Protein AF-A0A2W6BS51-F1 (afdb_monomer_lite)

Secondary structure (DSSP, 8-state):
--------------------------------------------------TTSHHHHHHHHHHHHHHHHHHHHHHHHHHHHHHHHHHHH---HHHHHHHHHHHHTTTTSHHHHHH--TT-PBPBTTB-TTT--EEEEEEEEEEETTTEEEEEEEEEEE-SSHHHHHHHHHHHHHH-GGGGGGGGGTT-HHHHHHHHHHTTS---TTHHHHHHHHHHHTTGGGGG---------------

Structure (mmCIF, N/CA/C/O backbone):
data_AF-A0A2W6BS51-F1
#
_entry.id   AF-A0A2W6BS51-F1
#
loop_
_atom_site.group_PDB
_atom_site.id
_atom_site.type_symbol
_atom_site.label_atom_id
_atom_site.label_alt_id
_atom_site.label_comp_id
_atom_site.label_asym_id
_atom_site.label_entity_id
_atom_site.label_seq_id
_atom_site.pdbx_PDB_ins_code
_atom_site.Cartn_x
_atom_site.Cartn_y
_atom_site.Cartn_z
_atom_site.occupancy
_atom_site.B_iso_or_equiv
_atom_site.auth_seq_id
_atom_site.auth_comp_id
_atom_site.auth_asym_id
_atom_site.auth_atom_id
_atom_site.pdbx_PDB_model_num
ATOM 1 N N . MET A 1 1 ? 47.294 6.547 -40.439 1.00 38.56 1 MET A N 1
ATOM 2 C CA . MET A 1 1 ? 46.867 5.943 -39.159 1.00 38.56 1 MET A CA 1
ATOM 3 C C . MET A 1 1 ? 45.643 6.706 -38.673 1.00 38.56 1 MET A C 1
ATOM 5 O O . MET A 1 1 ? 45.810 7.719 -38.017 1.00 38.56 1 MET A O 1
ATOM 9 N N . ASN A 1 2 ? 44.436 6.274 -39.048 1.00 28.62 2 ASN A N 1
ATOM 10 C CA . ASN A 1 2 ? 43.182 6.883 -38.590 1.00 28.62 2 ASN A CA 1
ATOM 11 C C . ASN A 1 2 ? 42.352 5.787 -37.912 1.00 28.62 2 ASN A C 1
ATOM 13 O O . ASN A 1 2 ? 41.890 4.868 -38.583 1.00 28.62 2 ASN A O 1
ATOM 17 N N . HIS A 1 3 ? 42.214 5.858 -36.588 1.00 32.47 3 HIS A N 1
ATOM 18 C CA . HIS A 1 3 ? 41.351 4.967 -35.815 1.00 32.47 3 HIS A CA 1
ATOM 19 C C . HIS A 1 3 ? 39.952 5.578 -35.708 1.00 32.47 3 HIS A C 1
ATOM 21 O O . HIS A 1 3 ? 39.735 6.541 -34.978 1.00 32.47 3 HIS A O 1
ATOM 27 N N . THR A 1 4 ? 39.002 5.000 -36.438 1.00 34.81 4 THR A N 1
ATOM 28 C CA . THR A 1 4 ? 37.570 5.288 -36.318 1.00 34.81 4 THR A CA 1
ATOM 29 C C . THR A 1 4 ? 36.999 4.477 -35.150 1.00 34.81 4 THR A C 1
ATOM 31 O O . THR A 1 4 ? 36.928 3.251 -35.227 1.00 34.81 4 THR A O 1
ATOM 34 N N . LEU A 1 5 ? 36.600 5.139 -34.058 1.00 33.31 5 LEU A N 1
ATOM 35 C CA . LEU A 1 5 ? 35.832 4.513 -32.975 1.00 33.31 5 LEU A CA 1
ATOM 36 C C . LEU A 1 5 ? 34.385 4.291 -33.443 1.00 33.31 5 LEU A C 1
ATOM 38 O O . LEU A 1 5 ? 33.621 5.242 -33.604 1.00 33.31 5 LEU A O 1
ATOM 42 N N . HIS A 1 6 ? 33.989 3.032 -33.621 1.00 32.56 6 HIS A N 1
ATOM 43 C CA . HIS A 1 6 ? 32.582 2.658 -33.742 1.00 32.56 6 HIS A CA 1
ATOM 44 C C . HIS A 1 6 ? 31.923 2.710 -32.356 1.00 32.56 6 HIS A C 1
ATOM 46 O O . HIS A 1 6 ? 32.094 1.813 -31.533 1.00 32.56 6 HIS A O 1
ATOM 52 N N . LEU A 1 7 ? 31.150 3.767 -32.099 1.00 31.17 7 LEU A N 1
ATOM 53 C CA . LEU A 1 7 ? 30.204 3.815 -30.986 1.00 31.17 7 LEU A CA 1
ATOM 54 C C . LEU A 1 7 ? 29.053 2.847 -31.281 1.00 31.17 7 LEU A C 1
ATOM 56 O O . LEU A 1 7 ? 28.190 3.113 -32.117 1.00 31.17 7 LEU A O 1
ATOM 60 N N . ILE A 1 8 ? 29.056 1.711 -30.586 1.00 35.53 8 ILE A N 1
ATOM 61 C CA . ILE A 1 8 ? 27.935 0.772 -30.536 1.00 35.53 8 ILE A CA 1
ATOM 62 C C . ILE A 1 8 ? 26.784 1.482 -29.817 1.00 35.53 8 ILE A C 1
ATOM 64 O O . ILE A 1 8 ? 26.759 1.594 -28.590 1.00 35.53 8 ILE A O 1
ATOM 68 N N . THR A 1 9 ? 25.828 1.994 -30.585 1.00 37.44 9 THR A N 1
ATOM 69 C CA . THR A 1 9 ? 24.569 2.506 -30.050 1.00 37.44 9 THR A CA 1
ATOM 70 C C . THR A 1 9 ? 23.733 1.316 -29.579 1.00 37.44 9 THR A C 1
ATOM 72 O O . THR A 1 9 ? 23.360 0.437 -30.355 1.00 37.44 9 THR A O 1
ATOM 75 N N . ARG A 1 10 ? 23.473 1.236 -28.268 1.00 33.91 10 ARG A N 1
ATOM 76 C CA . ARG A 1 10 ? 22.552 0.234 -27.715 1.00 33.91 10 ARG A CA 1
ATOM 77 C C . ARG A 1 10 ? 21.137 0.514 -28.244 1.00 33.91 10 ARG A C 1
ATOM 79 O O . ARG A 1 10 ? 20.725 1.677 -28.248 1.00 33.91 10 ARG A O 1
ATOM 86 N N . PRO A 1 11 ? 20.370 -0.508 -28.659 1.00 33.44 11 PRO A N 1
ATOM 87 C CA . PRO A 1 11 ? 19.021 -0.297 -29.160 1.00 33.44 11 PRO A CA 1
ATOM 88 C C . PRO A 1 11 ? 18.115 0.220 -28.036 1.00 33.44 11 PRO A C 1
ATOM 90 O O . PRO A 1 11 ? 18.067 -0.347 -26.941 1.00 33.44 11 PRO A O 1
ATOM 93 N N . ARG A 1 12 ? 17.385 1.306 -28.321 1.00 42.69 12 ARG A N 1
ATOM 94 C CA . ARG A 1 12 ? 16.282 1.800 -27.488 1.00 42.69 12 ARG A CA 1
ATOM 95 C C . ARG A 1 12 ? 15.242 0.686 -27.368 1.00 42.69 12 ARG A C 1
ATOM 97 O O . ARG A 1 12 ? 14.582 0.357 -28.349 1.00 42.69 12 ARG A O 1
ATOM 104 N N . ARG A 1 13 ? 15.098 0.108 -26.173 1.00 45.22 13 ARG A N 1
ATOM 105 C CA . ARG A 1 13 ? 13.982 -0.789 -25.858 1.00 45.22 13 ARG A CA 1
ATOM 106 C C . ARG A 1 13 ? 12.690 0.020 -25.963 1.00 45.22 13 ARG A C 1
ATOM 108 O O . ARG A 1 13 ? 12.481 0.968 -25.212 1.00 45.22 13 ARG A O 1
ATOM 115 N N . THR A 1 14 ? 11.860 -0.327 -26.936 1.00 34.84 14 THR A N 1
ATOM 116 C CA . THR A 1 14 ? 10.504 0.194 -27.095 1.00 34.84 14 THR A CA 1
ATOM 117 C C . THR A 1 14 ? 9.678 -0.151 -25.861 1.00 34.84 14 THR A C 1
ATOM 119 O O . THR A 1 14 ? 9.665 -1.299 -25.418 1.00 34.84 14 THR A O 1
ATOM 122 N N . ALA A 1 15 ? 9.004 0.857 -25.312 1.00 38.53 15 ALA A N 1
ATOM 123 C CA . ALA A 1 15 ? 8.110 0.754 -24.172 1.00 38.53 15 ALA A CA 1
ATOM 124 C C . ALA A 1 15 ? 6.951 -0.215 -24.464 1.00 38.53 15 ALA A C 1
ATOM 126 O O . ALA A 1 15 ? 5.968 0.144 -25.105 1.00 38.53 15 ALA A O 1
ATOM 127 N N . VAL A 1 16 ? 7.061 -1.445 -23.967 1.00 34.53 16 VAL A N 1
ATOM 128 C CA . VAL A 1 16 ? 5.917 -2.323 -23.717 1.00 34.53 16 VAL A CA 1
ATOM 129 C C . VAL A 1 16 ? 5.902 -2.543 -22.213 1.00 34.53 16 VAL A C 1
ATOM 131 O O . VAL A 1 16 ? 6.875 -3.020 -21.632 1.00 34.53 16 VAL A O 1
ATOM 134 N N . GLY A 1 17 ? 4.838 -2.057 -21.578 1.00 37.25 17 GLY A N 1
ATOM 135 C CA . GLY A 1 17 ? 4.729 -1.929 -20.135 1.00 37.25 17 GLY A CA 1
ATOM 136 C C . GLY A 1 17 ? 4.925 -3.251 -19.402 1.00 37.25 17 GLY A C 1
ATOM 137 O O . GLY A 1 17 ? 4.108 -4.159 -19.508 1.00 37.25 17 GLY A O 1
ATOM 138 N N . LEU A 1 18 ? 5.963 -3.299 -18.575 1.00 35.16 18 LEU A N 1
ATOM 139 C CA . LEU A 1 18 ? 6.058 -4.239 -17.471 1.00 35.16 18 LEU A CA 1
ATOM 140 C C . LEU A 1 18 ? 6.478 -3.448 -16.233 1.00 35.16 18 LEU A C 1
ATOM 142 O O . LEU A 1 18 ? 7.630 -3.449 -15.814 1.00 35.16 18 LEU A O 1
ATOM 146 N N . LEU A 1 19 ? 5.520 -2.714 -15.663 1.00 38.81 19 LEU A N 1
ATOM 147 C CA . LEU A 1 19 ? 5.664 -2.175 -14.315 1.00 38.81 19 LEU A CA 1
ATOM 148 C C . LEU A 1 19 ? 5.454 -3.336 -13.338 1.00 38.81 19 LEU A C 1
ATOM 150 O O . LEU A 1 19 ? 4.374 -3.520 -12.769 1.00 38.81 19 LEU A O 1
ATOM 154 N N . LEU A 1 20 ? 6.466 -4.192 -13.239 1.00 37.62 20 LEU A N 1
ATOM 155 C CA . LEU A 1 20 ? 6.542 -5.233 -12.234 1.00 37.62 20 LEU A CA 1
ATOM 156 C C . LEU A 1 20 ? 6.750 -4.498 -10.900 1.00 37.62 20 LEU A C 1
ATOM 158 O O . LEU A 1 20 ? 7.852 -4.043 -10.593 1.00 37.62 20 LEU A O 1
ATOM 162 N N . MET A 1 21 ? 5.669 -4.293 -10.141 1.00 43.28 21 MET A N 1
ATOM 163 C CA . MET A 1 21 ? 5.779 -4.010 -8.710 1.00 43.28 21 MET A CA 1
ATOM 164 C C . MET A 1 21 ? 6.342 -5.287 -8.089 1.00 43.28 21 MET A C 1
ATOM 166 O O . MET A 1 21 ? 5.616 -6.200 -7.715 1.00 43.28 21 MET A O 1
ATOM 170 N N . LEU A 1 22 ? 7.667 -5.414 -8.135 1.00 44.19 22 LEU A N 1
ATOM 171 C CA . LEU A 1 22 ? 8.397 -6.490 -7.490 1.00 44.19 22 LEU A CA 1
ATOM 172 C C . LEU A 1 22 ? 8.286 -6.255 -5.999 1.00 44.19 22 LEU A C 1
ATOM 174 O O . LEU A 1 22 ? 8.984 -5.426 -5.417 1.00 44.19 22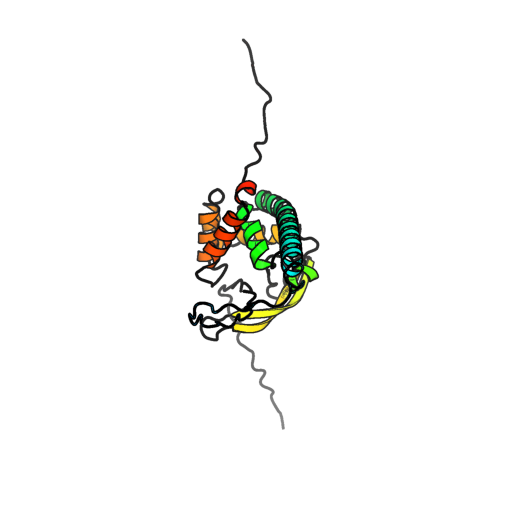 LEU A O 1
ATOM 178 N N . LEU A 1 23 ? 7.308 -6.941 -5.439 1.00 41.72 23 LEU A N 1
ATOM 179 C CA . LEU A 1 23 ? 6.993 -6.892 -4.044 1.00 41.72 23 LEU A CA 1
ATOM 180 C C . LEU A 1 23 ? 8.020 -7.711 -3.271 1.00 41.72 23 LEU A C 1
ATOM 182 O O . LEU A 1 23 ? 8.180 -8.912 -3.493 1.00 41.72 23 LEU A O 1
ATOM 186 N N . ILE A 1 24 ? 8.730 -7.019 -2.395 1.00 45.03 24 ILE A N 1
ATOM 187 C CA . ILE A 1 24 ? 9.785 -7.535 -1.535 1.00 45.03 24 ILE A CA 1
ATOM 188 C C . ILE A 1 24 ? 9.143 -8.524 -0.555 1.00 45.03 24 ILE A C 1
ATOM 190 O O . ILE A 1 24 ? 8.496 -8.125 0.408 1.00 45.03 24 ILE A O 1
ATOM 194 N N . ILE A 1 25 ? 9.325 -9.826 -0.777 1.00 39.94 25 ILE A N 1
ATOM 195 C CA . ILE A 1 25 ? 9.104 -10.816 0.280 1.00 39.94 25 ILE A CA 1
ATOM 196 C C . ILE A 1 25 ? 10.349 -10.765 1.166 1.00 39.94 25 ILE A C 1
ATOM 198 O O . ILE A 1 25 ? 11.403 -11.275 0.792 1.00 39.94 25 ILE A O 1
ATOM 202 N N . THR A 1 26 ? 10.248 -10.140 2.339 1.00 39.94 26 THR A N 1
ATOM 203 C CA . THR A 1 26 ? 11.256 -10.298 3.389 1.00 39.94 26 THR A CA 1
ATOM 204 C C . THR A 1 26 ? 11.228 -11.749 3.870 1.00 39.94 26 THR A C 1
ATOM 206 O O . THR A 1 26 ? 10.348 -12.185 4.610 1.00 39.94 26 THR A O 1
ATOM 209 N N . LEU A 1 27 ? 12.198 -12.533 3.402 1.00 35.38 27 LEU A N 1
ATOM 210 C CA . LEU A 1 27 ? 12.470 -13.873 3.898 1.00 35.38 27 LEU A CA 1
ATOM 211 C C . LEU A 1 27 ? 13.251 -13.746 5.214 1.00 35.38 27 LEU A C 1
ATOM 213 O O . LEU A 1 27 ? 14.464 -13.568 5.209 1.00 35.38 27 LEU A O 1
ATOM 217 N N . ALA A 1 28 ? 12.562 -13.846 6.347 1.00 35.66 28 ALA A N 1
ATOM 218 C CA . ALA A 1 28 ? 13.190 -14.155 7.629 1.00 35.66 28 ALA A CA 1
ATOM 219 C C . ALA A 1 28 ? 12.733 -15.555 8.060 1.00 35.66 28 ALA A C 1
ATOM 221 O O . ALA A 1 28 ? 11.829 -15.710 8.877 1.00 35.66 28 ALA A O 1
ATOM 222 N N . ILE A 1 29 ? 13.328 -16.592 7.462 1.00 37.38 29 ILE A N 1
ATOM 223 C CA . ILE A 1 29 ? 13.207 -17.967 7.959 1.00 37.38 29 ILE A CA 1
ATOM 224 C C . ILE A 1 29 ? 14.299 -18.150 9.011 1.00 37.38 29 ILE A C 1
ATOM 226 O O . ILE A 1 29 ? 15.466 -18.341 8.676 1.00 37.38 29 ILE A O 1
ATOM 230 N N . LEU A 1 30 ? 13.924 -18.114 10.290 1.00 36.09 30 LEU A N 1
ATOM 231 C CA . LEU A 1 30 ? 14.719 -18.779 11.316 1.00 36.09 30 LEU A CA 1
ATOM 232 C C . LEU A 1 30 ? 14.386 -20.269 11.248 1.00 36.09 30 LEU A C 1
ATOM 234 O O . LEU A 1 30 ? 13.270 -20.691 11.546 1.00 36.09 30 LEU A O 1
ATOM 238 N N . ALA A 1 31 ? 15.365 -21.053 10.806 1.00 35.06 31 ALA A N 1
ATOM 239 C CA . ALA A 1 31 ? 15.333 -22.499 10.889 1.00 35.06 31 ALA A CA 1
ATOM 240 C C . ALA A 1 31 ? 15.217 -22.913 12.364 1.00 35.06 31 ALA A C 1
ATOM 242 O O . ALA A 1 31 ? 16.135 -22.692 13.153 1.00 35.06 31 ALA A O 1
ATOM 243 N N . VAL A 1 32 ? 14.095 -23.527 12.734 1.00 43.38 32 VAL A N 1
ATOM 244 C CA . VAL A 1 32 ? 14.013 -24.318 13.964 1.00 43.38 32 VAL A CA 1
ATOM 245 C C . VAL A 1 32 ? 14.373 -25.755 13.584 1.00 43.38 32 VAL A C 1
ATOM 247 O O . VAL A 1 32 ? 13.717 -26.324 12.705 1.00 43.38 32 VAL A O 1
ATOM 250 N N . PRO A 1 33 ? 15.408 -26.364 14.186 1.00 42.59 33 PRO A N 1
ATOM 251 C CA . PRO A 1 33 ? 15.710 -27.761 13.928 1.00 42.59 33 PRO A CA 1
ATOM 252 C C . PRO A 1 33 ? 14.570 -28.640 14.459 1.00 42.59 33 PRO A C 1
ATOM 254 O O . PRO A 1 33 ? 14.147 -28.515 15.609 1.00 42.59 33 PRO A O 1
ATOM 257 N N . HIS A 1 34 ? 14.081 -29.537 13.602 1.00 37.00 34 HIS A N 1
ATOM 258 C CA . HIS A 1 34 ? 13.191 -30.630 13.980 1.00 37.00 34 HIS A CA 1
ATOM 259 C C . HIS A 1 34 ? 13.951 -31.588 14.904 1.00 37.00 34 HIS A C 1
ATOM 261 O O . HIS A 1 34 ? 14.733 -32.419 14.443 1.00 37.00 34 HIS A O 1
ATOM 267 N N . ALA A 1 35 ? 13.721 -31.479 16.210 1.00 38.03 35 ALA A N 1
ATOM 268 C CA . ALA A 1 35 ? 14.089 -32.529 17.146 1.00 38.03 35 ALA A CA 1
ATOM 269 C C . ALA A 1 35 ? 13.026 -33.635 17.079 1.00 38.03 35 ALA A C 1
ATOM 271 O O . ALA A 1 35 ? 11.845 -33.407 17.341 1.00 38.03 35 ALA A O 1
ATOM 272 N N . ALA A 1 36 ? 13.461 -34.831 16.689 1.00 35.81 36 ALA A N 1
ATOM 273 C CA . ALA A 1 36 ? 12.665 -36.046 16.716 1.00 35.81 36 ALA A CA 1
ATOM 274 C C . ALA A 1 36 ? 12.204 -36.350 18.153 1.00 35.81 36 ALA A C 1
ATOM 276 O O . ALA A 1 36 ? 13.023 -36.459 19.065 1.00 35.81 36 ALA A O 1
ATOM 277 N N . TYR A 1 37 ? 10.896 -36.516 18.352 1.00 29.44 37 TYR A N 1
ATOM 278 C CA . TYR A 1 37 ? 10.350 -37.047 19.599 1.00 29.44 37 TYR A CA 1
ATOM 279 C C . TYR A 1 37 ? 10.521 -38.569 19.608 1.00 29.44 37 TYR A C 1
ATOM 281 O O . TYR A 1 37 ? 9.733 -39.301 19.012 1.00 29.44 37 TYR A O 1
ATOM 289 N N . ALA A 1 38 ? 11.567 -39.045 20.284 1.00 34.38 38 ALA A N 1
ATOM 290 C CA . ALA A 1 38 ? 11.659 -40.430 20.722 1.00 34.38 38 ALA A CA 1
ATOM 291 C C . ALA A 1 38 ? 10.904 -40.584 22.051 1.00 34.38 38 ALA A C 1
ATOM 293 O O . ALA A 1 38 ? 11.133 -39.853 23.014 1.00 34.38 38 ALA A O 1
ATOM 294 N N . THR A 1 39 ? 9.977 -41.534 22.087 1.00 33.28 39 THR A N 1
ATOM 295 C CA . THR A 1 39 ? 9.193 -41.920 23.260 1.00 33.28 39 THR A CA 1
ATOM 296 C C . THR A 1 39 ? 10.009 -42.795 24.209 1.00 33.28 39 THR A C 1
ATOM 298 O O . THR A 1 39 ? 10.323 -43.931 23.860 1.00 33.28 39 THR A O 1
ATOM 301 N N . THR A 1 40 ? 10.239 -42.336 25.440 1.00 30.55 40 THR A N 1
ATOM 302 C CA . THR A 1 40 ? 10.466 -43.217 26.600 1.00 30.55 40 THR A CA 1
ATOM 303 C C . THR A 1 40 ? 9.791 -42.635 27.842 1.00 30.55 40 THR A C 1
ATOM 305 O O . THR A 1 40 ? 10.016 -41.479 28.194 1.00 30.55 40 THR A O 1
ATOM 308 N N . SER A 1 41 ? 8.944 -43.447 28.480 1.00 31.62 41 SER A N 1
ATOM 309 C CA . SER A 1 41 ? 8.263 -43.161 29.751 1.00 31.62 41 SER A CA 1
ATOM 310 C C . SER A 1 41 ? 9.228 -43.134 30.956 1.00 31.62 41 SER A C 1
ATOM 312 O O . SER A 1 41 ? 10.341 -43.652 30.852 1.00 31.62 41 SER A O 1
ATOM 314 N N . PRO A 1 42 ? 8.817 -42.537 32.094 1.00 36.56 42 PRO A N 1
ATOM 315 C CA . PRO A 1 42 ? 9.720 -42.016 33.118 1.00 36.56 42 PRO A CA 1
ATOM 316 C C . PRO A 1 42 ? 10.096 -43.043 34.193 1.00 36.56 42 PRO A C 1
ATOM 318 O O . PRO A 1 42 ? 9.271 -43.847 34.630 1.00 36.56 42 PRO A O 1
ATOM 321 N N . LYS A 1 43 ? 11.332 -42.939 34.692 1.00 32.72 43 LYS A N 1
ATOM 322 C CA . LYS A 1 43 ? 11.761 -43.528 35.965 1.00 32.72 43 LYS A CA 1
ATOM 323 C C . LYS A 1 43 ? 12.157 -42.394 36.908 1.00 32.72 43 LYS A C 1
ATOM 325 O O . LYS A 1 43 ? 12.896 -41.493 36.526 1.00 32.72 43 LYS A O 1
ATOM 330 N N . SER A 1 44 ? 11.579 -42.436 38.099 1.00 34.50 44 SER A N 1
ATOM 331 C CA . SER A 1 44 ? 11.709 -41.472 39.186 1.00 34.50 44 SER A CA 1
ATOM 332 C C . SER A 1 44 ? 13.131 -41.393 39.734 1.00 34.50 44 SER A C 1
ATOM 334 O O . SER A 1 44 ? 13.672 -42.429 40.117 1.00 34.50 44 SER A O 1
ATOM 336 N N . ASP A 1 45 ? 13.654 -40.181 39.904 1.00 33.62 45 ASP A N 1
ATOM 337 C CA . ASP A 1 45 ? 14.454 -39.857 41.085 1.00 33.62 45 ASP A CA 1
ATOM 338 C C . ASP A 1 45 ? 14.357 -38.359 41.412 1.00 33.62 45 ASP A C 1
ATOM 340 O O . ASP A 1 45 ? 14.288 -37.512 40.520 1.00 33.62 45 ASP A O 1
ATOM 344 N N . GLN A 1 46 ? 14.257 -38.049 42.701 1.00 40.38 46 GLN A N 1
ATOM 345 C CA . GLN A 1 46 ? 14.056 -36.704 43.229 1.00 40.38 46 GLN A CA 1
ATOM 346 C C . GLN A 1 46 ? 15.408 -36.035 43.467 1.00 40.38 46 GLN A C 1
ATOM 348 O O . GLN A 1 46 ? 16.221 -36.531 44.244 1.00 40.38 46 GLN A O 1
ATOM 353 N N . THR A 1 47 ? 15.635 -34.848 42.898 1.00 32.97 47 THR A N 1
ATOM 354 C CA . THR A 1 47 ? 16.618 -33.908 43.459 1.00 32.97 47 THR A CA 1
ATOM 355 C C . THR A 1 47 ? 16.299 -32.456 43.083 1.00 32.97 47 THR A C 1
ATOM 357 O O . THR A 1 47 ? 16.303 -32.106 41.913 1.00 32.97 47 THR A O 1
ATOM 360 N N . ALA A 1 48 ? 16.053 -31.648 44.125 1.00 40.62 48 ALA A N 1
ATOM 361 C CA . ALA A 1 48 ? 16.106 -30.180 44.246 1.00 40.62 48 ALA A CA 1
ATOM 362 C C . ALA A 1 48 ? 15.273 -29.277 43.287 1.00 40.62 48 ALA A C 1
ATOM 364 O O . ALA A 1 48 ? 15.256 -29.473 42.076 1.00 40.62 48 ALA A O 1
ATOM 365 N N . PRO A 1 49 ? 14.617 -28.208 43.797 1.00 39.41 49 PRO A N 1
ATOM 366 C CA . PRO A 1 49 ? 13.867 -27.276 42.960 1.00 39.41 49 PRO A CA 1
ATOM 367 C C . PRO A 1 49 ? 14.815 -26.330 42.207 1.00 39.41 49 PRO A C 1
ATOM 369 O O . PRO A 1 49 ? 15.390 -25.407 42.789 1.00 39.41 49 PRO A O 1
ATOM 372 N N . ASP A 1 50 ? 14.937 -26.536 40.896 1.00 43.28 50 ASP A N 1
ATOM 373 C CA . ASP A 1 50 ? 15.535 -25.583 39.963 1.00 43.28 50 ASP A CA 1
ATOM 374 C C . ASP A 1 50 ? 14.624 -24.344 39.818 1.00 43.28 50 ASP A C 1
ATOM 376 O O . ASP A 1 50 ? 13.506 -24.410 39.302 1.00 43.28 50 ASP A O 1
ATOM 380 N N . LYS A 1 51 ? 15.100 -23.187 40.294 1.00 45.16 51 LYS A N 1
ATOM 381 C CA . LYS A 1 51 ? 14.393 -21.893 40.246 1.00 45.16 51 LYS A CA 1
ATOM 382 C C . LYS A 1 51 ? 14.431 -21.218 38.863 1.00 45.16 51 LYS A C 1
ATOM 384 O O . LYS A 1 51 ? 14.065 -20.049 38.751 1.00 45.16 51 LYS A O 1
ATOM 389 N N . THR A 1 52 ? 14.829 -21.918 37.802 1.00 45.31 52 THR A N 1
ATOM 390 C CA . THR A 1 52 ? 15.080 -21.294 36.490 1.00 45.31 52 THR A CA 1
ATOM 391 C C . THR A 1 52 ? 13.867 -21.316 35.536 1.00 45.31 52 THR A C 1
ATOM 393 O O . THR A 1 52 ? 13.844 -20.585 34.547 1.00 45.31 52 THR A O 1
ATOM 396 N N . ALA A 1 53 ? 12.788 -22.046 35.849 1.00 47.94 53 ALA A N 1
ATOM 397 C CA . ALA A 1 53 ? 11.605 -22.146 34.975 1.00 47.94 53 ALA A CA 1
ATOM 398 C C . ALA A 1 53 ? 10.607 -20.965 35.068 1.00 47.94 53 ALA A C 1
ATOM 400 O O . ALA A 1 53 ? 9.827 -20.747 34.143 1.00 47.94 53 ALA A O 1
ATOM 401 N N . ALA A 1 54 ? 10.628 -20.166 36.143 1.00 45.69 54 ALA A N 1
ATOM 402 C CA . ALA A 1 54 ? 9.650 -19.087 36.354 1.00 45.69 54 ALA A CA 1
ATOM 403 C C . ALA A 1 54 ? 9.971 -17.780 35.595 1.00 45.69 54 ALA A C 1
ATOM 405 O O . ALA A 1 54 ? 9.096 -16.933 35.423 1.00 45.69 54 ALA A O 1
ATOM 406 N N . ASN A 1 55 ? 11.213 -17.606 35.126 1.00 45.41 55 ASN A N 1
ATOM 407 C CA . ASN A 1 55 ? 11.669 -16.338 34.540 1.00 45.41 55 ASN A CA 1
ATOM 408 C C . ASN A 1 55 ? 11.481 -16.259 33.010 1.00 45.41 55 ASN A C 1
ATOM 410 O O . ASN A 1 55 ? 11.474 -15.170 32.441 1.00 45.41 55 ASN A O 1
ATOM 414 N N . LYS A 1 56 ? 11.275 -17.400 32.335 1.00 53.47 56 LYS A N 1
ATOM 415 C CA . LYS A 1 56 ? 11.074 -17.463 30.875 1.00 53.47 56 LYS A CA 1
ATOM 416 C C . LYS A 1 56 ? 9.659 -17.018 30.469 1.00 53.47 56 LYS A C 1
ATOM 418 O O . LYS A 1 56 ? 9.498 -16.177 29.593 1.00 53.47 56 LYS A O 1
ATOM 423 N N . THR A 1 57 ? 8.642 -17.458 31.212 1.00 54.81 57 THR A N 1
ATOM 424 C CA . THR A 1 57 ? 7.219 -17.176 30.933 1.00 54.81 57 THR A CA 1
ATOM 425 C C . THR A 1 57 ? 6.840 -15.693 31.079 1.00 54.81 57 THR A C 1
ATOM 427 O O . THR A 1 57 ? 5.976 -15.198 30.360 1.00 54.81 57 THR A O 1
ATOM 430 N N . SER A 1 58 ? 7.498 -14.954 31.981 1.00 62.16 58 SER A N 1
ATOM 431 C CA . SER A 1 58 ? 7.262 -13.512 32.184 1.00 62.16 58 SER A CA 1
ATOM 432 C C . SER A 1 58 ? 7.843 -12.657 31.046 1.00 62.16 58 SER A C 1
ATOM 434 O O . SER A 1 58 ? 7.212 -11.703 30.588 1.00 62.16 58 SER A O 1
ATOM 436 N N . SER A 1 59 ? 9.020 -13.040 30.536 1.00 67.56 59 SER A N 1
ATOM 437 C CA . SER A 1 59 ? 9.677 -12.381 29.400 1.00 67.56 59 SER A CA 1
ATOM 438 C C . SER A 1 59 ? 8.896 -12.570 28.096 1.00 67.56 59 SER A C 1
ATOM 440 O O . SER A 1 59 ? 8.704 -11.609 27.347 1.00 67.56 59 SER A O 1
ATOM 442 N N . ASP A 1 60 ? 8.395 -13.782 27.850 1.00 77.06 60 ASP A N 1
ATOM 443 C CA . ASP A 1 60 ? 7.632 -14.105 26.640 1.00 77.06 60 ASP A CA 1
ATOM 444 C C . ASP A 1 60 ? 6.277 -13.384 26.626 1.00 77.06 60 ASP A C 1
ATOM 446 O O . ASP A 1 60 ? 5.909 -12.769 25.624 1.00 77.06 60 ASP A O 1
ATOM 450 N N . LYS A 1 61 ? 5.580 -13.343 27.771 1.00 76.50 61 LYS A N 1
ATOM 451 C CA . LYS A 1 61 ? 4.319 -12.601 27.916 1.00 76.50 61 LYS A CA 1
ATOM 452 C C . LYS A 1 61 ? 4.509 -11.095 27.707 1.00 76.50 61 LYS A C 1
ATOM 454 O O . LYS A 1 61 ? 3.768 -10.482 26.945 1.00 76.50 61 LYS A O 1
ATOM 459 N N . LYS A 1 62 ? 5.539 -10.502 28.319 1.00 78.00 62 LYS A N 1
ATOM 460 C CA . LYS A 1 62 ? 5.851 -9.071 28.165 1.00 78.00 62 LYS A CA 1
ATOM 461 C C . LYS A 1 62 ? 6.224 -8.709 26.722 1.00 78.00 62 LYS A C 1
ATOM 463 O O . LYS A 1 62 ? 5.910 -7.618 26.251 1.00 78.00 62 LYS A O 1
ATOM 468 N N . THR A 1 63 ? 6.898 -9.615 26.017 1.00 80.50 63 THR A N 1
ATOM 469 C CA . THR A 1 63 ? 7.276 -9.422 24.609 1.00 80.50 63 THR A CA 1
ATOM 470 C C . THR A 1 63 ? 6.061 -9.519 23.685 1.00 80.50 63 THR A C 1
ATOM 472 O O . THR A 1 63 ? 5.940 -8.711 22.760 1.00 80.50 63 THR A O 1
ATOM 475 N N . LEU A 1 64 ? 5.135 -10.442 23.964 1.00 80.94 64 LEU A N 1
ATOM 476 C CA . LEU A 1 64 ? 3.864 -10.567 23.248 1.00 80.94 64 LEU A CA 1
ATOM 477 C C . LEU A 1 64 ? 3.011 -9.300 23.412 1.00 80.94 64 LEU A C 1
ATOM 479 O O . LEU A 1 64 ? 2.651 -8.682 22.415 1.00 80.94 64 LEU A O 1
ATOM 483 N N . GLU A 1 65 ? 2.793 -8.853 24.652 1.00 83.00 65 GLU A N 1
ATOM 484 C CA . GLU A 1 65 ? 2.019 -7.639 24.964 1.00 83.00 65 GLU A CA 1
ATOM 485 C C . GLU A 1 65 ? 2.617 -6.391 24.294 1.00 83.00 65 GLU A C 1
ATOM 487 O O . GLU A 1 65 ? 1.899 -5.556 23.738 1.00 83.00 65 GLU A O 1
ATOM 492 N N . LYS A 1 66 ? 3.952 -6.268 24.286 1.00 84.38 66 LYS A N 1
ATOM 493 C CA . LYS A 1 66 ? 4.636 -5.171 23.591 1.00 84.38 66 LYS A CA 1
ATOM 494 C C . LYS A 1 66 ? 4.417 -5.234 22.077 1.00 84.38 66 LYS A C 1
ATOM 496 O O . LYS A 1 66 ? 4.147 -4.208 21.459 1.00 84.38 66 LYS A O 1
ATOM 501 N N . THR A 1 67 ? 4.527 -6.418 21.482 1.00 79.44 67 THR A N 1
ATOM 502 C CA . THR A 1 67 ? 4.355 -6.608 20.034 1.00 79.44 67 THR A CA 1
ATOM 503 C C . THR A 1 67 ? 2.919 -6.311 19.605 1.00 79.44 67 THR A C 1
ATOM 505 O O . THR A 1 67 ? 2.705 -5.605 18.621 1.00 79.44 67 THR A O 1
ATOM 508 N N . GLU A 1 68 ? 1.929 -6.775 20.369 1.00 81.88 68 GLU A N 1
ATOM 509 C CA . GLU A 1 68 ? 0.514 -6.466 20.133 1.00 81.88 68 GLU A CA 1
ATOM 510 C C . GLU A 1 68 ? 0.235 -4.960 20.229 1.00 81.88 68 GLU A C 1
ATOM 512 O O . GLU A 1 68 ? -0.463 -4.403 19.380 1.00 81.88 68 GLU A O 1
ATOM 517 N N . SER A 1 69 ? 0.849 -4.276 21.198 1.00 89.06 69 SER A N 1
ATOM 518 C CA . SER A 1 69 ? 0.767 -2.818 21.341 1.00 89.06 69 SER A CA 1
ATOM 519 C C . SER A 1 69 ? 1.395 -2.063 20.155 1.00 89.06 69 SER A C 1
ATOM 521 O O . SER A 1 69 ? 0.810 -1.108 19.630 1.00 89.06 69 SER A O 1
ATOM 523 N N . GLU A 1 70 ? 2.552 -2.516 19.661 1.00 93.12 70 GLU A N 1
ATOM 524 C CA . GLU A 1 70 ? 3.198 -1.953 18.466 1.00 93.12 70 GLU A CA 1
ATOM 525 C C . GLU A 1 70 ? 2.335 -2.153 17.206 1.00 93.12 70 GLU A C 1
ATOM 527 O O . GLU A 1 70 ? 2.164 -1.221 16.417 1.00 93.12 70 GLU A O 1
ATOM 532 N N . HIS A 1 71 ? 1.738 -3.336 17.035 1.00 96.62 71 HIS A N 1
ATOM 533 C CA . HIS A 1 71 ? 0.830 -3.628 15.923 1.00 96.62 71 HIS A CA 1
ATOM 534 C C . HIS A 1 71 ? -0.434 -2.767 15.970 1.00 96.62 71 HIS A C 1
ATOM 536 O O . HIS A 1 71 ? -0.815 -2.183 14.954 1.00 96.62 71 HIS A O 1
ATOM 542 N N . ALA A 1 72 ? -1.059 -2.632 17.143 1.00 95.94 72 ALA A N 1
ATOM 543 C CA . ALA A 1 72 ? -2.225 -1.773 17.324 1.00 95.94 72 ALA A CA 1
ATOM 544 C C . ALA A 1 72 ? -1.907 -0.310 16.974 1.00 95.94 72 ALA A C 1
ATOM 546 O O . ALA A 1 72 ? -2.675 0.341 16.264 1.00 95.94 72 ALA A O 1
ATOM 547 N N . THR A 1 73 ? -0.739 0.182 17.399 1.00 97.00 73 THR A N 1
ATOM 548 C CA . THR A 1 73 ? -0.268 1.538 17.080 1.00 97.00 73 THR A CA 1
ATOM 549 C C . THR A 1 73 ? -0.104 1.737 15.573 1.00 97.00 73 THR A C 1
ATOM 551 O O . THR A 1 73 ? -0.589 2.729 15.022 1.00 97.00 73 THR A O 1
ATOM 554 N N . PHE A 1 74 ? 0.530 0.782 14.883 1.00 98.12 74 PHE A N 1
ATOM 555 C CA . PHE A 1 74 ? 0.683 0.846 13.431 1.00 98.12 74 PHE A CA 1
ATOM 556 C C . PHE A 1 74 ? -0.671 0.821 12.712 1.00 98.12 74 PHE A C 1
ATOM 558 O O . PHE A 1 74 ? -0.895 1.633 11.818 1.00 98.12 74 PHE A O 1
ATOM 565 N N . ILE A 1 75 ? -1.592 -0.058 13.123 1.00 98.56 75 ILE A N 1
ATOM 566 C CA . ILE A 1 75 ? -2.929 -0.181 12.521 1.00 98.56 75 ILE A CA 1
ATOM 567 C C . ILE A 1 75 ? -3.724 1.119 12.650 1.00 98.56 75 ILE A C 1
ATOM 569 O O . ILE A 1 75 ? -4.374 1.520 11.688 1.00 98.56 75 ILE A O 1
ATOM 573 N N . LEU A 1 76 ? -3.671 1.799 13.799 1.00 97.44 76 LEU A N 1
ATOM 574 C CA . LEU A 1 76 ? -4.368 3.077 13.985 1.00 97.44 76 LEU A CA 1
ATOM 575 C C . LEU A 1 76 ? -3.804 4.169 13.069 1.00 97.44 76 LEU A C 1
ATOM 577 O O . LEU A 1 76 ? -4.561 4.853 12.382 1.00 97.44 76 LEU A O 1
ATOM 581 N N . MET A 1 77 ? -2.476 4.290 13.000 1.00 97.75 77 MET A N 1
ATOM 582 C CA . MET A 1 77 ? -1.806 5.245 12.113 1.00 97.75 77 MET A CA 1
ATOM 583 C C . MET A 1 77 ? -2.112 4.957 10.634 1.00 97.75 77 MET A C 1
ATOM 585 O O . MET A 1 77 ? -2.519 5.855 9.891 1.00 97.75 77 MET A O 1
ATOM 589 N N . ALA A 1 78 ? -1.971 3.696 10.216 1.00 98.50 78 ALA A N 1
ATOM 590 C CA . ALA A 1 78 ? -2.277 3.250 8.862 1.00 98.50 78 ALA A CA 1
ATOM 591 C C . ALA A 1 78 ? -3.763 3.438 8.533 1.00 98.50 78 ALA A C 1
ATOM 593 O O . ALA A 1 78 ? -4.098 3.771 7.399 1.00 98.50 78 ALA A O 1
ATOM 594 N N . GLY A 1 79 ? -4.648 3.271 9.519 1.00 98.06 79 GLY A N 1
ATOM 595 C CA . GLY A 1 79 ? -6.079 3.517 9.402 1.00 98.06 79 GLY A CA 1
ATOM 596 C C . GLY A 1 79 ? -6.386 4.947 8.977 1.00 98.06 79 GLY A C 1
ATOM 597 O O . GLY A 1 79 ? -7.063 5.139 7.969 1.00 98.06 79 GLY A O 1
ATOM 598 N N . GLU A 1 80 ? -5.840 5.945 9.670 1.00 97.44 80 GLU A N 1
ATOM 599 C CA . GLU A 1 80 ? -6.048 7.357 9.316 1.00 97.44 80 GLU A CA 1
ATOM 600 C C . GLU A 1 80 ? -5.479 7.700 7.930 1.00 97.44 80 GLU A C 1
ATOM 602 O O . GLU A 1 80 ? -6.148 8.334 7.110 1.00 97.44 80 GLU A O 1
ATOM 607 N N . ALA A 1 81 ? -4.277 7.213 7.611 1.00 98.12 81 ALA A N 1
ATOM 608 C CA . ALA A 1 81 ? -3.671 7.418 6.296 1.00 98.12 81 ALA A CA 1
ATOM 609 C C . ALA A 1 81 ? -4.485 6.754 5.164 1.00 98.12 81 ALA A C 1
ATOM 611 O O . ALA A 1 81 ? -4.736 7.359 4.116 1.00 98.12 81 ALA A O 1
ATOM 612 N N . ALA A 1 82 ? -4.949 5.522 5.380 1.00 98.31 82 ALA A N 1
ATOM 613 C CA . ALA A 1 82 ? -5.764 4.776 4.428 1.00 98.31 82 ALA A CA 1
ATOM 614 C C . ALA A 1 82 ? -7.161 5.387 4.252 1.00 98.31 82 ALA A C 1
ATOM 616 O O . ALA A 1 82 ? -7.695 5.356 3.144 1.00 98.31 82 ALA A O 1
ATOM 617 N N . LYS A 1 83 ? -7.736 5.995 5.296 1.00 97.31 83 LYS A N 1
ATOM 618 C CA . LYS A 1 83 ? -9.007 6.731 5.219 1.00 97.31 83 LYS A CA 1
ATOM 619 C C . LYS A 1 83 ? -8.918 7.904 4.245 1.00 97.31 83 LYS A C 1
ATOM 621 O O . LYS A 1 83 ? -9.793 8.072 3.394 1.00 97.31 83 LYS A O 1
ATOM 626 N N . LEU A 1 84 ? -7.844 8.694 4.335 1.00 95.81 84 LEU A N 1
ATOM 627 C CA . LEU A 1 84 ? -7.585 9.803 3.410 1.00 95.81 84 LEU A CA 1
ATOM 628 C C . LEU A 1 84 ? -7.424 9.301 1.969 1.00 95.81 84 LEU A C 1
ATOM 630 O O . LEU A 1 84 ? -8.054 9.837 1.058 1.00 95.81 84 LEU A O 1
ATOM 634 N N . SER A 1 85 ? -6.649 8.230 1.779 1.00 97.12 85 SER A N 1
ATOM 635 C CA . SER A 1 85 ? -6.446 7.609 0.465 1.00 97.12 85 SER A CA 1
ATOM 636 C C . SER A 1 85 ? -7.752 7.066 -0.133 1.00 97.12 85 SER A C 1
ATOM 638 O O . SER A 1 85 ? -8.071 7.354 -1.288 1.00 97.12 85 SER A O 1
ATOM 640 N N . ARG A 1 86 ? -8.579 6.369 0.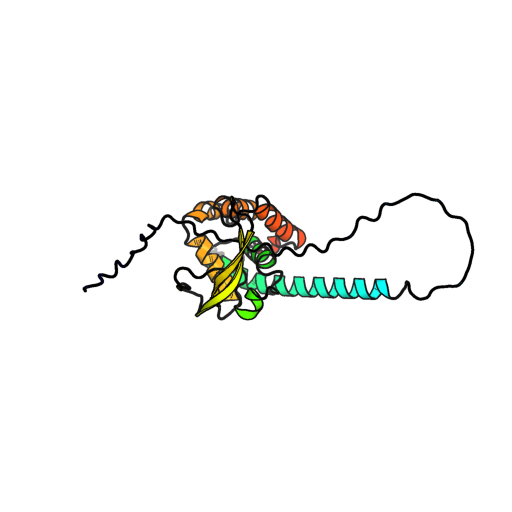662 1.00 96.81 86 ARG A N 1
ATOM 641 C CA . ARG A 1 86 ? -9.902 5.870 0.248 1.00 96.81 86 ARG A CA 1
ATOM 642 C C . ARG A 1 86 ? -10.827 7.001 -0.184 1.00 96.81 86 ARG A C 1
ATOM 644 O O . ARG A 1 86 ? -11.470 6.871 -1.220 1.00 96.81 86 ARG A O 1
ATOM 651 N N . ARG A 1 87 ? -10.883 8.106 0.568 1.00 95.88 87 ARG A N 1
ATOM 652 C CA . ARG A 1 87 ? -11.715 9.273 0.215 1.00 95.88 87 ARG A CA 1
ATOM 653 C C . ARG A 1 87 ? -11.347 9.866 -1.147 1.00 95.88 87 ARG A C 1
ATOM 655 O O . ARG A 1 87 ? -12.232 10.349 -1.840 1.00 95.88 87 ARG A O 1
ATOM 662 N N . GLN A 1 88 ? -10.069 9.831 -1.526 1.00 96.12 88 GLN A N 1
ATOM 663 C CA . GLN A 1 88 ? -9.605 10.383 -2.802 1.00 96.12 88 GLN A CA 1
ATOM 664 C C . GLN A 1 88 ? -9.700 9.387 -3.963 1.00 96.12 88 GLN A C 1
ATOM 666 O O . GLN A 1 88 ? -10.081 9.772 -5.064 1.00 96.12 88 GLN A O 1
ATOM 671 N N . TYR A 1 89 ? -9.349 8.121 -3.729 1.00 97.81 89 TYR A N 1
ATOM 672 C CA . TYR A 1 89 ? -9.109 7.158 -4.808 1.00 97.81 89 TYR A CA 1
ATOM 673 C C . TYR A 1 89 ? -10.002 5.921 -4.767 1.00 97.81 89 TYR A C 1
ATOM 675 O O . TYR A 1 89 ? -10.040 5.179 -5.743 1.00 97.81 89 TYR A O 1
ATOM 683 N N . GLY A 1 90 ? -10.743 5.693 -3.681 1.00 96.81 90 GLY A N 1
ATOM 684 C CA . GLY A 1 90 ? -11.751 4.634 -3.583 1.00 96.81 90 GLY A CA 1
ATOM 685 C C . GLY A 1 90 ? -11.226 3.239 -3.234 1.00 96.81 90 GLY A C 1
ATOM 686 O O . GLY A 1 90 ? -12.012 2.295 -3.207 1.00 96.81 90 GLY A O 1
ATOM 687 N N . VAL A 1 91 ? -9.933 3.075 -2.938 1.00 98.31 91 VAL A N 1
ATOM 688 C CA . VAL A 1 91 ? -9.376 1.782 -2.495 1.00 98.31 91 VAL A CA 1
ATOM 689 C C . VAL A 1 91 ? -9.988 1.389 -1.138 1.00 98.31 91 VAL A C 1
ATOM 691 O O . VAL A 1 91 ? -10.093 2.247 -0.256 1.00 98.31 91 VAL A O 1
ATOM 694 N N . PRO A 1 92 ? -10.413 0.129 -0.918 1.00 98.50 92 PRO A N 1
ATOM 695 C CA . PRO A 1 92 ? -10.843 -0.332 0.399 1.00 98.50 92 PRO A CA 1
ATOM 696 C C . PRO A 1 92 ? -9.798 -0.039 1.479 1.00 98.50 92 PRO A C 1
ATOM 698 O O . PRO A 1 92 ? -8.603 -0.294 1.307 1.00 98.50 92 PRO A O 1
ATOM 701 N N . GLN A 1 93 ? -10.253 0.526 2.598 1.00 98.44 93 GLN A N 1
ATOM 702 C CA . GLN A 1 93 ? -9.357 0.981 3.659 1.00 98.44 93 GLN A CA 1
ATOM 703 C C . GLN A 1 93 ? -8.638 -0.213 4.295 1.00 98.44 93 GLN A C 1
ATOM 705 O O . GLN A 1 93 ? -7.417 -0.197 4.420 1.00 98.44 93 GLN A O 1
ATOM 710 N N . SER A 1 94 ? -9.388 -1.278 4.585 1.00 98.75 94 SER A N 1
ATOM 711 C CA . SER A 1 94 ? -8.871 -2.585 5.022 1.00 98.75 94 SER A CA 1
ATOM 712 C C . SER A 1 94 ? -7.752 -3.128 4.125 1.00 98.75 94 SER A C 1
ATOM 714 O O . SER A 1 94 ? -6.690 -3.477 4.637 1.00 98.75 94 SER A O 1
ATOM 716 N N . VAL A 1 95 ? -7.947 -3.124 2.798 1.00 98.81 95 VAL A N 1
ATOM 717 C CA . VAL A 1 95 ? -6.939 -3.566 1.818 1.00 98.81 95 VAL A CA 1
ATOM 718 C C . VAL A 1 95 ? -5.678 -2.719 1.932 1.00 98.81 95 VAL A C 1
ATOM 720 O O . VAL A 1 95 ? -4.585 -3.263 2.042 1.00 98.81 95 VAL A O 1
ATOM 723 N N . THR A 1 96 ? -5.818 -1.393 1.969 1.00 98.75 96 THR A N 1
ATOM 724 C CA . THR A 1 96 ? -4.662 -0.488 2.058 1.00 98.75 96 THR A CA 1
ATOM 725 C C . THR A 1 96 ? -3.874 -0.697 3.355 1.00 98.75 96 THR A C 1
ATOM 727 O O . THR A 1 96 ? -2.645 -0.729 3.316 1.00 98.75 96 THR A O 1
ATOM 730 N N . ILE A 1 97 ? -4.555 -0.876 4.496 1.00 98.81 97 ILE A N 1
ATOM 731 C CA . ILE A 1 97 ? -3.903 -1.154 5.787 1.00 98.81 97 ILE A CA 1
ATOM 732 C C . ILE A 1 97 ? -3.168 -2.498 5.733 1.00 98.81 97 ILE A C 1
ATOM 734 O O . ILE A 1 97 ? -2.000 -2.568 6.102 1.00 98.81 97 ILE A O 1
ATOM 738 N N . ALA A 1 98 ? -3.828 -3.556 5.258 1.00 98.81 98 ALA A N 1
ATOM 739 C CA . ALA A 1 98 ? -3.251 -4.895 5.201 1.00 98.81 98 ALA A CA 1
ATOM 740 C C . ALA A 1 98 ? -2.049 -4.978 4.249 1.00 98.81 98 ALA A C 1
ATOM 742 O O . ALA A 1 98 ? -1.036 -5.585 4.597 1.00 98.81 98 ALA A O 1
ATOM 743 N N . GLN A 1 99 ? -2.121 -4.316 3.088 1.00 98.75 99 GLN A N 1
ATOM 744 C CA . GLN A 1 99 ? -0.964 -4.165 2.205 1.00 98.75 99 GLN A CA 1
ATOM 745 C C . GLN A 1 99 ? 0.157 -3.430 2.937 1.00 98.75 99 GLN A C 1
ATOM 747 O O . GLN A 1 99 ? 1.245 -3.975 3.052 1.00 98.75 99 GLN A O 1
ATOM 752 N N . ALA A 1 100 ? -0.109 -2.268 3.544 1.00 98.69 100 ALA A N 1
ATOM 753 C CA . ALA A 1 100 ? 0.918 -1.535 4.283 1.00 98.69 100 ALA A CA 1
ATOM 754 C C . ALA A 1 100 ? 1.573 -2.378 5.392 1.00 98.69 100 ALA A C 1
ATOM 756 O O . ALA A 1 100 ? 2.787 -2.301 5.557 1.00 98.69 100 ALA A O 1
ATOM 757 N N . ILE A 1 101 ? 0.816 -3.204 6.125 1.00 98.56 101 ILE A N 1
ATOM 758 C CA . ILE A 1 101 ? 1.367 -4.139 7.122 1.00 98.56 101 ILE A CA 1
ATOM 759 C C . ILE A 1 101 ? 2.404 -5.068 6.481 1.00 98.56 101 ILE A C 1
ATOM 761 O O . ILE A 1 101 ? 3.535 -5.149 6.971 1.00 98.56 101 ILE A O 1
ATOM 765 N N . LEU A 1 102 ? 2.022 -5.748 5.396 1.00 98.12 102 LEU A N 1
ATOM 766 C CA . LEU A 1 102 ? 2.870 -6.721 4.712 1.00 98.12 102 LEU A CA 1
ATOM 767 C C . LEU A 1 102 ? 4.094 -6.047 4.076 1.00 98.12 102 LEU A C 1
ATOM 769 O O . LEU A 1 102 ? 5.227 -6.442 4.344 1.00 98.12 102 LEU A O 1
ATOM 773 N N . GLU A 1 103 ? 3.860 -4.994 3.295 1.00 95.94 103 GLU A N 1
ATOM 774 C CA . GLU A 1 103 ? 4.868 -4.313 2.478 1.00 95.94 103 GLU A CA 1
ATOM 775 C C . GLU A 1 103 ? 5.951 -3.614 3.302 1.00 95.94 103 GLU A C 1
ATOM 777 O O . GLU A 1 103 ? 7.131 -3.593 2.945 1.00 95.94 103 GLU A O 1
ATOM 782 N N . SER A 1 104 ? 5.559 -3.024 4.430 1.00 96.81 104 SER A N 1
ATOM 783 C CA . SER A 1 104 ? 6.470 -2.239 5.264 1.00 96.81 104 SER A CA 1
ATOM 784 C C . SER A 1 104 ? 7.044 -3.024 6.438 1.00 96.81 104 SER A C 1
ATOM 786 O O . SER A 1 104 ? 7.811 -2.464 7.222 1.00 96.81 104 SER A O 1
ATOM 788 N N . SER A 1 105 ? 6.680 -4.305 6.583 1.00 96.62 105 SER A N 1
ATOM 789 C CA . SER A 1 105 ? 6.961 -5.091 7.789 1.00 96.62 105 SER A CA 1
ATOM 790 C C . SER A 1 105 ? 6.524 -4.332 9.051 1.00 96.62 105 SER A C 1
ATOM 792 O O . SER A 1 105 ? 7.344 -4.033 9.919 1.00 96.62 105 SER A O 1
ATOM 794 N N . TRP A 1 106 ? 5.240 -3.958 9.125 1.00 97.56 106 TRP A N 1
ATOM 795 C CA . TRP A 1 106 ? 4.677 -3.147 10.221 1.00 97.56 106 TRP A CA 1
ATOM 796 C C . TRP A 1 106 ? 5.342 -1.771 10.403 1.00 97.56 106 TRP A C 1
ATOM 798 O O . TRP A 1 106 ? 5.514 -1.288 11.522 1.00 97.56 106 TRP A O 1
ATOM 808 N N . GLY A 1 107 ? 5.773 -1.149 9.306 1.00 96.25 107 GLY A N 1
ATOM 809 C CA . GLY A 1 107 ? 6.472 0.137 9.299 1.00 96.25 107 GLY A CA 1
ATOM 810 C C . GLY A 1 107 ? 7.953 0.056 9.668 1.00 96.25 107 GLY A C 1
ATOM 811 O O . GLY A 1 107 ? 8.606 1.091 9.786 1.00 96.25 107 GLY A O 1
ATOM 812 N N . LYS A 1 108 ? 8.491 -1.153 9.873 1.00 95.94 108 LYS A N 1
ATOM 813 C CA . LYS A 1 108 ? 9.842 -1.372 10.411 1.00 95.94 108 LYS A CA 1
ATOM 814 C C . LYS A 1 108 ? 10.894 -1.632 9.335 1.00 95.94 108 LYS A C 1
ATOM 816 O O . LYS A 1 108 ? 12.079 -1.666 9.663 1.00 95.94 108 LYS A O 1
ATOM 821 N N . SER A 1 109 ? 10.508 -1.820 8.069 1.00 94.56 109 SER A N 1
ATOM 822 C CA . SER A 1 109 ? 11.484 -2.033 6.996 1.00 94.56 109 SER A CA 1
ATOM 823 C C . SER A 1 109 ? 12.404 -0.819 6.847 1.00 94.56 109 SER A C 1
ATOM 825 O O . SER A 1 109 ? 11.968 0.325 6.989 1.00 94.56 109 SER A O 1
ATOM 827 N N . GLN A 1 110 ? 13.682 -1.057 6.538 1.00 92.44 110 GLN A N 1
ATOM 828 C CA . GLN A 1 110 ? 14.671 0.015 6.376 1.00 92.44 110 GLN A CA 1
ATOM 829 C C . GLN A 1 110 ? 14.230 1.046 5.329 1.00 92.44 110 GLN A C 1
ATOM 831 O O . GLN A 1 110 ? 14.364 2.249 5.541 1.00 92.44 110 GLN A O 1
ATOM 836 N N . LEU A 1 111 ? 13.641 0.583 4.221 1.00 92.31 111 LEU A N 1
ATOM 837 C CA . LEU A 1 111 ? 13.077 1.471 3.210 1.00 92.31 111 LEU A CA 1
ATOM 838 C C . LEU A 1 111 ? 12.012 2.391 3.822 1.00 92.31 111 LEU A C 1
ATOM 840 O O . LEU A 1 111 ? 12.055 3.604 3.615 1.00 92.31 111 LEU A O 1
ATOM 844 N N . THR A 1 112 ? 11.085 1.837 4.605 1.00 94.00 112 THR A N 1
ATOM 845 C CA . THR A 1 112 ? 9.995 2.604 5.218 1.00 94.00 112 THR A CA 1
ATOM 846 C C . THR A 1 112 ? 10.512 3.625 6.221 1.00 94.00 112 THR A C 1
ATOM 848 O O . THR A 1 112 ? 10.087 4.779 6.188 1.00 94.00 112 THR A O 1
ATOM 851 N N . THR A 1 113 ? 11.447 3.244 7.089 1.00 93.38 113 THR A N 1
ATOM 852 C CA . THR A 1 113 ? 11.951 4.136 8.143 1.00 93.38 113 THR A CA 1
ATOM 853 C C . THR A 1 113 ? 12.763 5.302 7.581 1.00 93.38 113 THR A C 1
ATOM 855 O O . THR A 1 113 ? 12.694 6.405 8.119 1.00 93.38 113 THR A O 1
ATOM 858 N N . VAL A 1 114 ? 13.469 5.094 6.465 1.00 92.12 114 VAL A N 1
ATOM 859 C CA . VAL A 1 114 ? 14.280 6.133 5.812 1.00 92.12 114 VAL A CA 1
ATOM 860 C C . VAL A 1 114 ? 13.449 7.016 4.877 1.00 92.12 114 VAL A C 1
ATOM 862 O O . VAL A 1 114 ? 13.630 8.231 4.851 1.00 92.12 114 VAL A O 1
ATOM 865 N N . THR A 1 115 ? 12.528 6.432 4.105 1.00 95.25 115 THR A N 1
ATOM 866 C CA . THR A 1 115 ? 11.860 7.132 2.985 1.00 95.25 115 THR A CA 1
ATOM 867 C C . THR A 1 115 ? 10.366 7.376 3.194 1.00 95.25 115 THR A C 1
ATOM 869 O O . THR A 1 115 ? 9.724 8.022 2.363 1.00 95.25 115 THR A O 1
ATOM 872 N N . LYS A 1 116 ? 9.789 6.848 4.282 1.00 97.69 116 LYS A N 1
ATOM 873 C CA . LYS A 1 116 ? 8.339 6.790 4.555 1.00 97.69 116 LYS A CA 1
ATOM 874 C C . LYS A 1 116 ? 7.541 6.030 3.487 1.00 97.69 116 LYS A C 1
ATOM 876 O O . LYS A 1 116 ? 6.317 6.128 3.453 1.00 97.69 116 LYS A O 1
ATOM 881 N N . ASN A 1 117 ? 8.208 5.250 2.635 1.00 97.25 117 ASN A N 1
ATOM 882 C CA . ASN A 1 117 ? 7.597 4.472 1.564 1.00 97.25 117 ASN A CA 1
ATOM 883 C C . ASN A 1 117 ? 7.088 3.120 2.075 1.00 97.25 117 ASN A C 1
ATOM 885 O O . ASN A 1 117 ? 7.822 2.136 2.090 1.00 97.25 117 ASN A O 1
ATOM 889 N N . HIS A 1 118 ? 5.815 3.077 2.468 1.00 98.00 118 HIS A N 1
ATOM 890 C CA . HIS A 1 118 ? 5.196 1.884 3.053 1.00 98.00 118 HIS A CA 1
ATOM 891 C C . HIS A 1 118 ? 4.821 0.803 2.032 1.00 98.00 118 HIS A C 1
ATOM 893 O O . HIS A 1 118 ? 4.405 -0.268 2.447 1.00 98.00 118 HIS A O 1
ATOM 899 N N . PHE A 1 119 ? 4.944 1.072 0.727 1.00 97.56 119 PHE A N 1
ATOM 900 C CA . PHE A 1 119 ? 4.454 0.192 -0.347 1.00 97.56 119 PHE A CA 1
ATOM 901 C C . PHE A 1 119 ? 5.544 -0.184 -1.359 1.00 97.56 119 PHE A C 1
ATOM 903 O O . PHE A 1 119 ? 5.238 -0.674 -2.442 1.00 97.56 119 PHE A O 1
ATOM 910 N N . GLY A 1 120 ? 6.812 0.130 -1.070 1.00 94.69 120 GLY A N 1
ATOM 911 C CA . GLY A 1 120 ? 7.922 -0.171 -1.978 1.00 94.69 120 GLY A CA 1
ATOM 912 C C . GLY A 1 120 ? 7.812 0.501 -3.353 1.00 94.69 120 GLY A C 1
ATOM 913 O O . GLY A 1 120 ? 8.343 -0.012 -4.336 1.00 94.69 120 GLY A O 1
ATOM 914 N N . MET A 1 121 ? 7.119 1.642 -3.462 1.00 94.50 121 MET A N 1
ATOM 915 C CA . MET A 1 121 ? 6.889 2.286 -4.757 1.00 94.50 121 MET A CA 1
ATOM 916 C C . MET A 1 121 ? 8.201 2.784 -5.365 1.00 94.50 121 MET A C 1
ATOM 918 O O . MET A 1 121 ? 8.841 3.690 -4.824 1.00 94.50 121 MET A O 1
ATOM 922 N N . LYS A 1 122 ? 8.573 2.210 -6.510 1.00 92.69 122 LYS A N 1
ATOM 923 C CA . LYS A 1 122 ? 9.762 2.596 -7.274 1.00 92.69 122 LYS A CA 1
ATOM 924 C C . LYS A 1 122 ? 9.570 3.930 -8.008 1.00 92.69 122 LYS A C 1
ATOM 926 O O . LYS A 1 122 ? 8.456 4.315 -8.390 1.00 92.69 122 LYS A O 1
ATOM 931 N N . CYS A 1 123 ? 10.677 4.629 -8.214 1.00 92.31 123 CYS A N 1
ATOM 932 C CA . CYS A 1 123 ? 10.799 5.638 -9.255 1.00 92.31 123 CYS A CA 1
ATOM 933 C C . CYS A 1 123 ? 11.005 4.952 -10.609 1.00 92.31 123 CYS A C 1
ATOM 935 O O . CYS A 1 123 ? 11.619 3.889 -10.684 1.00 92.31 123 CYS A O 1
ATOM 937 N N . PHE A 1 124 ? 10.517 5.570 -11.683 1.00 85.00 124 PHE A N 1
ATOM 938 C CA . PHE A 1 124 ? 10.749 5.096 -13.051 1.00 85.00 124 PHE A CA 1
ATOM 939 C C . PHE A 1 124 ? 11.475 6.187 -13.814 1.00 85.00 124 PHE A C 1
ATOM 941 O O . PHE A 1 124 ? 11.024 7.328 -13.801 1.00 85.00 124 PHE A O 1
ATOM 948 N N . ASP A 1 125 ? 12.624 5.858 -14.405 1.00 80.75 125 ASP A N 1
ATOM 949 C CA . ASP A 1 125 ? 13.508 6.822 -15.072 1.00 80.75 125 ASP A CA 1
ATOM 950 C C . ASP A 1 125 ? 13.820 8.058 -14.201 1.00 80.75 125 ASP A C 1
ATOM 952 O O . ASP A 1 125 ? 13.858 9.187 -14.679 1.00 80.75 125 ASP A O 1
ATOM 956 N N . GLN A 1 126 ? 14.004 7.839 -12.890 1.00 78.06 126 GLN A N 1
ATOM 957 C CA . GLN A 1 126 ? 14.209 8.878 -11.863 1.00 78.06 126 GLN A CA 1
ATOM 958 C C . GLN A 1 126 ? 13.049 9.881 -11.698 1.00 78.06 126 GLN A C 1
ATOM 960 O O . GLN A 1 126 ? 13.180 10.898 -11.019 1.00 78.06 126 GLN A O 1
ATOM 965 N N . LEU A 1 127 ? 11.875 9.572 -12.250 1.00 85.00 127 LEU A N 1
ATOM 966 C CA . LEU A 1 127 ? 10.645 10.318 -12.018 1.00 85.00 127 LEU A CA 1
ATOM 967 C C . LEU A 1 127 ? 9.877 9.710 -10.838 1.00 85.00 127 LEU A C 1
ATOM 969 O O . LEU A 1 127 ? 9.560 8.516 -10.810 1.00 85.00 127 LEU A O 1
ATOM 973 N N . PHE A 1 128 ? 9.543 10.561 -9.868 1.00 87.94 128 PHE A N 1
ATOM 974 C CA . PHE A 1 128 ? 8.851 10.178 -8.632 1.00 87.94 128 PHE A CA 1
ATOM 975 C C . PHE A 1 128 ? 7.342 10.492 -8.643 1.00 87.94 128 PHE A C 1
ATOM 977 O O . PHE A 1 128 ? 6.604 10.039 -7.771 1.00 87.94 128 PHE A O 1
ATOM 984 N N . GLY A 1 129 ? 6.845 11.194 -9.664 1.00 88.94 129 GLY A N 1
ATOM 985 C CA . GLY A 1 129 ? 5.420 11.492 -9.829 1.00 88.94 129 GLY A CA 1
ATOM 986 C C . GLY A 1 129 ? 4.952 12.728 -9.054 1.00 88.94 129 GLY A C 1
ATOM 987 O O . GLY A 1 129 ? 5.734 13.627 -8.775 1.00 88.94 129 GLY A O 1
ATOM 988 N N . LYS A 1 130 ? 3.645 12.800 -8.768 1.00 91.75 130 LYS A N 1
ATOM 989 C CA . LYS A 1 130 ? 2.978 14.024 -8.276 1.00 91.75 130 LYS A CA 1
ATOM 990 C C . LYS A 1 130 ? 3.086 14.255 -6.760 1.00 91.75 130 LYS A C 1
ATOM 992 O O . LYS A 1 130 ? 2.850 15.373 -6.321 1.00 91.75 130 LYS A O 1
ATOM 997 N N . ILE A 1 131 ? 3.335 13.204 -5.974 1.00 96.25 131 ILE A N 1
ATOM 998 C CA . ILE A 1 131 ? 3.179 13.228 -4.504 1.00 96.25 131 ILE A CA 1
ATOM 999 C C . ILE A 1 131 ? 4.511 13.021 -3.774 1.00 96.25 131 ILE A C 1
ATOM 1001 O O . ILE A 1 131 ? 4.779 13.687 -2.776 1.00 96.25 131 ILE A O 1
ATOM 1005 N N . ALA A 1 132 ? 5.348 12.101 -4.253 1.00 97.25 132 ALA A N 1
ATOM 1006 C CA . ALA A 1 132 ? 6.696 11.931 -3.725 1.00 97.25 132 ALA A CA 1
ATOM 1007 C C . ALA A 1 132 ? 7.534 13.211 -3.910 1.00 97.25 132 ALA A C 1
ATOM 1009 O O . ALA A 1 132 ? 7.228 14.047 -4.758 1.00 97.25 132 ALA A O 1
ATOM 1010 N N . ILE A 1 133 ? 8.586 13.365 -3.106 1.00 97.75 133 ILE A N 1
ATOM 1011 C CA . ILE A 1 133 ? 9.438 14.568 -3.098 1.00 97.75 133 ILE A CA 1
ATOM 1012 C C . ILE A 1 133 ? 10.813 14.341 -3.731 1.00 97.75 133 ILE A C 1
ATOM 1014 O O . ILE A 1 133 ? 11.475 15.302 -4.114 1.00 97.75 133 ILE A O 1
ATOM 1018 N N . SER A 1 134 ? 11.257 13.088 -3.822 1.00 97.12 134 SER A N 1
ATOM 1019 C CA . SER A 1 134 ? 12.516 12.697 -4.456 1.00 97.12 134 SER A CA 1
ATOM 1020 C C . SER A 1 134 ? 12.560 11.184 -4.700 1.00 97.12 134 SER A C 1
ATOM 1022 O O . SER A 1 134 ? 11.608 10.457 -4.388 1.00 97.12 134 SER A O 1
ATOM 1024 N N . CYS A 1 135 ? 13.678 10.717 -5.255 1.00 96.38 135 CYS A N 1
ATOM 1025 C CA . CYS A 1 135 ? 14.050 9.308 -5.325 1.00 96.38 135 CYS A CA 1
ATOM 1026 C C . CYS A 1 135 ? 15.260 9.045 -4.421 1.00 96.38 135 CYS A C 1
ATOM 1028 O O . CYS A 1 135 ? 16.119 9.915 -4.268 1.00 96.38 135 CYS A O 1
ATOM 1030 N N . ALA A 1 136 ? 15.335 7.847 -3.850 1.00 94.56 136 ALA A N 1
ATOM 1031 C CA . ALA A 1 136 ? 16.504 7.346 -3.140 1.00 94.56 136 ALA A CA 1
ATOM 1032 C C . ALA A 1 136 ? 16.803 5.919 -3.596 1.00 94.56 136 ALA A C 1
ATOM 1034 O O . ALA A 1 136 ? 15.908 5.072 -3.627 1.00 94.56 136 ALA A O 1
ATOM 1035 N N . ASP A 1 137 ? 18.059 5.654 -3.936 1.00 93.38 137 ASP A N 1
ATOM 1036 C CA . ASP A 1 137 ? 18.509 4.304 -4.245 1.00 93.38 137 ASP A CA 1
ATOM 1037 C C . ASP A 1 137 ? 18.546 3.468 -2.963 1.00 93.38 137 ASP A C 1
ATOM 1039 O O . ASP A 1 137 ? 18.993 3.920 -1.906 1.00 93.38 137 ASP A O 1
ATOM 1043 N N . SER A 1 138 ? 18.037 2.242 -3.025 1.00 90.88 138 SER A N 1
ATOM 1044 C CA . SER A 1 138 ? 18.109 1.293 -1.915 1.00 90.88 138 SER A CA 1
ATOM 1045 C C . SER A 1 138 ? 18.330 -0.128 -2.428 1.00 90.88 138 SER A C 1
ATOM 1047 O O . SER A 1 138 ? 17.803 -0.478 -3.493 1.00 90.88 138 SER A O 1
ATOM 1049 N N . PRO A 1 139 ? 19.084 -0.957 -1.683 1.00 89.94 139 PRO A N 1
ATOM 1050 C CA . PRO A 1 139 ? 19.181 -2.379 -1.965 1.00 89.94 139 PRO A CA 1
ATOM 1051 C C . PRO A 1 139 ? 17.798 -3.025 -1.951 1.00 89.94 139 PRO A C 1
ATOM 1053 O O . PRO A 1 139 ? 16.933 -2.690 -1.137 1.00 89.94 139 PRO A O 1
ATOM 1056 N N . THR A 1 140 ? 17.585 -3.958 -2.862 1.00 88.56 140 THR A N 1
ATOM 1057 C CA . THR A 1 140 ? 16.348 -4.712 -2.987 1.00 88.56 140 THR A CA 1
ATOM 1058 C C . THR A 1 140 ? 16.637 -6.091 -3.564 1.00 88.56 140 THR A C 1
ATOM 1060 O O . THR A 1 140 ? 17.719 -6.350 -4.089 1.00 88.56 140 THR A O 1
ATOM 1063 N N . VAL A 1 141 ? 15.656 -6.979 -3.464 1.00 88.38 141 VAL A N 1
ATOM 1064 C CA . VAL A 1 141 ? 15.692 -8.287 -4.110 1.00 88.38 141 VAL A CA 1
ATOM 1065 C C . VAL A 1 141 ? 14.652 -8.276 -5.214 1.00 88.38 141 VAL A C 1
ATOM 1067 O O . VAL A 1 141 ? 13.485 -7.957 -4.983 1.00 88.38 141 VAL A O 1
ATOM 1070 N N . GLU A 1 142 ? 15.077 -8.625 -6.418 1.00 84.19 142 GLU A N 1
ATOM 1071 C CA . GLU A 1 142 ? 14.197 -8.814 -7.561 1.00 84.19 142 GLU A CA 1
ATOM 1072 C C . GLU A 1 142 ? 14.105 -10.299 -7.880 1.00 84.19 142 GLU A C 1
ATOM 1074 O O . GLU A 1 142 ? 15.095 -11.014 -7.769 1.00 84.19 142 GLU A O 1
ATOM 1079 N N . CYS A 1 143 ? 12.915 -10.768 -8.249 1.00 82.62 143 CYS A N 1
ATOM 1080 C CA . CYS A 1 143 ? 12.684 -12.164 -8.593 1.00 82.62 143 CYS A CA 1
ATOM 1081 C C . CYS A 1 143 ? 12.185 -12.261 -10.027 1.00 82.62 143 CYS A C 1
ATOM 1083 O O . CYS A 1 143 ? 11.138 -11.707 -10.372 1.00 82.62 143 CYS A O 1
ATOM 1085 N N . ASP A 1 144 ? 12.928 -12.999 -10.838 1.00 85.31 144 ASP A N 1
ATOM 1086 C CA . ASP A 1 144 ? 12.566 -13.329 -12.203 1.00 85.31 144 ASP A CA 1
ATOM 1087 C C . ASP A 1 144 ? 12.061 -14.784 -12.274 1.00 85.31 144 ASP A C 1
ATOM 1089 O O . ASP A 1 144 ? 12.637 -15.664 -11.625 1.00 85.31 144 ASP A O 1
ATOM 1093 N N . PRO A 1 145 ? 10.998 -15.077 -13.048 1.00 77.62 145 PRO A N 1
ATOM 1094 C CA . PRO A 1 145 ? 10.477 -16.438 -13.175 1.00 77.62 145 PRO A CA 1
ATOM 1095 C C . PRO A 1 145 ? 11.482 -17.464 -13.725 1.00 77.62 145 PRO A C 1
ATOM 1097 O O . PRO A 1 145 ? 11.305 -18.657 -13.495 1.00 77.62 145 PRO A O 1
ATOM 1100 N N . ILE A 1 146 ? 12.498 -17.017 -14.467 1.00 85.62 146 ILE A N 1
ATOM 1101 C CA . ILE A 1 146 ? 13.520 -17.845 -15.117 1.00 85.62 146 ILE A CA 1
ATOM 1102 C C . ILE A 1 146 ? 14.806 -17.857 -14.286 1.00 85.62 146 ILE A C 1
ATOM 1104 O O . ILE A 1 146 ? 15.389 -18.918 -14.076 1.00 85.62 146 ILE A O 1
ATOM 1108 N N . PHE A 1 147 ? 15.254 -16.693 -13.810 1.00 83.88 147 PHE A N 1
ATOM 1109 C CA . PHE A 1 147 ? 16.560 -16.551 -13.149 1.00 83.88 147 PHE A CA 1
ATOM 1110 C C . PHE A 1 147 ? 16.513 -16.651 -11.618 1.00 83.88 147 PHE A C 1
ATOM 1112 O O . PHE A 1 147 ? 17.561 -16.652 -10.974 1.00 83.88 147 PHE A O 1
ATOM 1119 N N . GLY A 1 148 ? 15.323 -16.764 -11.025 1.00 86.38 148 GLY A N 1
ATOM 1120 C CA . GLY A 1 148 ? 15.158 -16.757 -9.576 1.00 86.38 148 GLY A CA 1
ATOM 1121 C C . GLY A 1 148 ? 15.347 -15.360 -8.983 1.00 86.38 148 GLY A C 1
ATOM 1122 O O . GLY A 1 148 ? 15.218 -14.349 -9.676 1.00 86.38 148 GLY A O 1
ATOM 1123 N N . CYS A 1 149 ? 15.604 -15.297 -7.677 1.00 87.94 149 CYS A N 1
ATOM 1124 C CA . CYS A 1 149 ? 15.762 -14.033 -6.962 1.00 87.94 149 CYS A CA 1
ATOM 1125 C C . CYS A 1 149 ? 17.235 -13.613 -6.863 1.00 87.94 149 CYS A C 1
ATOM 1127 O O . CYS A 1 149 ? 18.093 -14.446 -6.574 1.00 87.94 149 CYS A O 1
ATOM 1129 N N . TYR A 1 150 ? 17.518 -12.326 -7.057 1.00 87.56 150 TYR A N 1
ATOM 1130 C CA . TYR A 1 150 ? 18.858 -11.743 -6.974 1.00 87.56 150 TYR A CA 1
ATOM 1131 C C . TYR A 1 150 ? 18.831 -10.371 -6.286 1.00 87.56 150 TYR A C 1
ATOM 1133 O O . TYR A 1 150 ? 17.848 -9.631 -6.369 1.00 87.56 150 TYR A O 1
ATOM 1141 N N . GLU A 1 151 ? 19.921 -10.030 -5.597 1.00 91.75 151 GLU A N 1
ATOM 1142 C CA . GLU A 1 151 ? 20.109 -8.706 -5.001 1.00 91.75 151 GLU A CA 1
ATOM 1143 C C . GLU A 1 151 ? 20.461 -7.672 -6.074 1.00 91.75 151 GLU A C 1
ATOM 1145 O O . GLU A 1 151 ? 21.220 -7.939 -7.007 1.00 91.75 151 GLU A O 1
ATOM 1150 N N . THR A 1 152 ? 19.908 -6.473 -5.941 1.00 92.88 152 THR A N 1
ATOM 1151 C CA . THR A 1 152 ? 20.165 -5.344 -6.836 1.00 92.88 152 THR A CA 1
ATOM 1152 C C . THR A 1 152 ? 19.867 -4.025 -6.120 1.00 92.88 152 THR A C 1
ATOM 1154 O O . THR A 1 152 ? 19.388 -4.008 -4.988 1.00 92.88 152 THR A O 1
ATOM 1157 N N . THR A 1 153 ? 20.122 -2.901 -6.781 1.00 91.62 153 THR A N 1
ATOM 1158 C CA . THR A 1 153 ? 19.736 -1.566 -6.312 1.00 91.62 153 THR A CA 1
ATOM 1159 C C . THR A 1 153 ? 18.600 -1.038 -7.177 1.00 91.62 153 THR A C 1
ATOM 1161 O O . THR A 1 153 ? 18.654 -1.128 -8.403 1.00 91.62 153 THR A O 1
ATOM 1164 N N . ALA A 1 154 ? 17.584 -0.448 -6.548 1.00 91.38 154 ALA A N 1
ATOM 1165 C CA . ALA A 1 154 ? 16.509 0.248 -7.247 1.00 91.38 154 ALA A CA 1
ATOM 1166 C C . ALA A 1 154 ? 16.250 1.627 -6.631 1.00 91.38 154 ALA A C 1
ATOM 1168 O O . ALA A 1 154 ? 16.420 1.822 -5.427 1.00 91.38 154 ALA A O 1
ATOM 1169 N N . ALA A 1 155 ? 15.795 2.567 -7.460 1.00 94.06 155 ALA A N 1
ATOM 1170 C CA . ALA A 1 155 ? 15.362 3.884 -7.014 1.00 94.06 155 ALA A CA 1
ATOM 1171 C C . ALA A 1 155 ? 13.932 3.803 -6.467 1.00 94.06 155 ALA A C 1
ATOM 1173 O O . ALA A 1 155 ? 13.001 3.424 -7.183 1.00 94.06 155 ALA A O 1
ATOM 1174 N N . PHE A 1 156 ? 13.735 4.194 -5.212 1.00 95.56 156 PHE A N 1
ATOM 1175 C CA . PHE A 1 156 ? 12.435 4.232 -4.549 1.00 95.56 156 PHE A CA 1
ATOM 1176 C C . PHE A 1 156 ? 11.985 5.663 -4.294 1.00 95.56 156 PHE A C 1
ATOM 1178 O O . PHE A 1 156 ? 12.791 6.552 -4.029 1.00 95.56 156 PHE A O 1
ATOM 1185 N N . ARG A 1 157 ? 10.672 5.884 -4.354 1.00 97.81 157 ARG A N 1
ATOM 1186 C CA . ARG A 1 157 ? 10.071 7.177 -4.022 1.00 97.81 157 ARG A CA 1
ATOM 1187 C C . ARG A 1 157 ? 10.290 7.502 -2.548 1.00 97.81 157 ARG A C 1
ATOM 1189 O O . ARG A 1 157 ? 10.117 6.633 -1.693 1.00 97.81 157 ARG A O 1
ATOM 1196 N N . VAL A 1 158 ? 10.602 8.764 -2.271 1.00 97.94 158 VAL A N 1
ATOM 1197 C CA . VAL A 1 158 ? 10.696 9.336 -0.924 1.00 97.94 158 VAL A CA 1
ATOM 1198 C C . VAL A 1 158 ? 9.492 10.231 -0.676 1.00 97.94 158 VAL A C 1
ATOM 1200 O O . VAL A 1 158 ? 9.120 11.031 -1.536 1.00 97.94 158 VAL A O 1
ATOM 1203 N N . TYR A 1 159 ? 8.899 10.127 0.511 1.00 98.38 159 TYR A N 1
ATOM 1204 C CA . TYR A 1 159 ? 7.705 10.882 0.880 1.00 98.38 159 TYR A CA 1
ATOM 1205 C C . TYR A 1 159 ? 7.957 11.825 2.049 1.00 98.38 159 TYR A C 1
ATOM 1207 O O . TYR A 1 159 ? 8.706 11.528 2.981 1.00 98.38 159 TYR A O 1
ATOM 1215 N N . LYS A 1 160 ? 7.260 12.964 2.034 1.00 98.00 160 LYS A N 1
ATOM 1216 C CA . LYS A 1 160 ? 7.287 13.926 3.138 1.00 98.00 160 LYS A CA 1
ATOM 1217 C C . LYS A 1 160 ? 6.605 13.361 4.385 1.00 98.00 160 LYS A C 1
ATOM 1219 O O . LYS A 1 160 ? 7.087 13.588 5.498 1.00 98.00 160 LYS A O 1
ATOM 1224 N N . SER A 1 161 ? 5.530 12.592 4.224 1.00 97.81 161 SER A N 1
ATOM 1225 C CA . SER A 1 161 ? 4.783 11.960 5.314 1.00 97.81 161 SER A CA 1
ATOM 1226 C C . SER A 1 161 ? 4.353 10.526 4.987 1.00 97.81 161 SER A C 1
ATOM 1228 O O . SER A 1 161 ? 4.390 10.092 3.838 1.00 97.81 161 SER A O 1
ATOM 1230 N N . VAL A 1 162 ? 3.918 9.783 6.011 1.00 95.62 162 VAL A N 1
ATOM 1231 C CA . VAL A 1 162 ? 3.328 8.449 5.817 1.00 95.62 162 VAL A CA 1
ATOM 1232 C C . VAL A 1 162 ? 2.048 8.537 4.986 1.00 95.62 162 VAL A C 1
ATOM 1234 O O . VAL A 1 162 ? 1.889 7.778 4.032 1.00 95.62 162 VAL A O 1
ATOM 1237 N N . ALA A 1 163 ? 1.182 9.510 5.288 1.00 97.75 163 ALA A N 1
ATOM 1238 C CA . ALA A 1 163 ? -0.066 9.741 4.566 1.00 97.75 163 ALA A CA 1
ATOM 1239 C C . ALA A 1 163 ? 0.153 9.984 3.063 1.00 97.75 163 ALA A C 1
ATOM 1241 O O . ALA A 1 163 ? -0.632 9.494 2.250 1.00 97.75 163 ALA A O 1
ATOM 1242 N N . ASP A 1 164 ? 1.243 10.656 2.681 1.00 98.50 164 ASP A N 1
ATOM 1243 C CA . ASP A 1 164 ? 1.596 10.863 1.271 1.00 98.50 164 ASP A CA 1
ATOM 1244 C C . ASP A 1 164 ? 1.866 9.532 0.558 1.00 98.50 164 ASP A C 1
ATOM 1246 O O . ASP A 1 164 ? 1.380 9.324 -0.551 1.00 98.50 164 ASP A O 1
ATOM 1250 N N . SER A 1 165 ? 2.562 8.588 1.204 1.00 98.44 165 SER A N 1
ATOM 1251 C CA . SER A 1 165 ? 2.813 7.263 0.615 1.00 98.44 165 SER A CA 1
ATOM 1252 C C . SER A 1 165 ? 1.526 6.446 0.427 1.00 98.44 165 SER A C 1
ATOM 1254 O O . SER A 1 165 ? 1.354 5.793 -0.598 1.00 98.44 165 SER A O 1
ATOM 1256 N N . PHE A 1 166 ? 0.577 6.533 1.365 1.00 98.62 166 PHE A N 1
ATOM 1257 C CA . PHE A 1 166 ? -0.738 5.882 1.259 1.00 98.62 166 PHE A CA 1
ATOM 1258 C C . PHE A 1 166 ? -1.600 6.513 0.165 1.00 98.62 166 PHE A C 1
ATOM 1260 O O . PHE A 1 166 ? -2.299 5.815 -0.576 1.00 98.62 166 PHE A O 1
ATOM 1267 N N . THR A 1 167 ? -1.545 7.837 0.054 1.00 98.38 167 THR A N 1
ATOM 1268 C CA . THR A 1 167 ? -2.258 8.605 -0.969 1.00 98.38 167 THR A CA 1
ATOM 1269 C C . THR A 1 167 ? -1.707 8.284 -2.357 1.00 98.38 167 THR A C 1
ATOM 1271 O O . THR A 1 167 ? -2.477 8.021 -3.277 1.00 98.38 167 THR A O 1
ATOM 1274 N N . ASP A 1 168 ? -0.383 8.220 -2.513 1.00 98.25 168 ASP A N 1
ATOM 1275 C CA . ASP A 1 168 ? 0.255 7.904 -3.792 1.00 98.25 168 ASP A CA 1
ATOM 1276 C C . ASP A 1 168 ? 0.063 6.437 -4.206 1.00 98.25 168 ASP A C 1
ATOM 1278 O O . ASP A 1 168 ? -0.148 6.158 -5.388 1.00 98.25 168 ASP A O 1
ATOM 1282 N N . HIS A 1 169 ? 0.019 5.512 -3.241 1.00 98.19 169 HIS A N 1
ATOM 1283 C CA . HIS A 1 169 ? -0.388 4.126 -3.484 1.00 98.19 169 HIS A CA 1
ATOM 1284 C C . HIS A 1 169 ? -1.819 4.048 -4.039 1.00 98.19 169 HIS A C 1
ATOM 1286 O O . HIS A 1 169 ? -2.052 3.447 -5.091 1.00 98.19 169 HIS A O 1
ATOM 1292 N N . GLY A 1 170 ? -2.773 4.712 -3.374 1.00 98.12 170 GLY A N 1
ATOM 1293 C CA . GLY A 1 170 ? -4.163 4.777 -3.831 1.00 98.12 170 GLY A CA 1
ATOM 1294 C C . GLY A 1 170 ? -4.285 5.384 -5.228 1.00 98.12 170 GLY A C 1
ATOM 1295 O O . GLY A 1 170 ? -4.940 4.805 -6.097 1.00 98.12 170 GLY A O 1
ATOM 1296 N N . ARG A 1 171 ? -3.571 6.492 -5.478 1.00 97.81 171 ARG A N 1
ATOM 1297 C CA . ARG A 1 171 ? -3.488 7.135 -6.795 1.00 97.81 171 ARG A CA 1
ATOM 1298 C C . ARG A 1 171 ? -2.982 6.176 -7.859 1.00 97.81 171 ARG A C 1
ATOM 1300 O O . ARG A 1 171 ? -3.555 6.111 -8.940 1.00 97.81 171 ARG A O 1
ATOM 1307 N N . GLN A 1 172 ? -1.906 5.443 -7.581 1.00 95.62 172 GLN A N 1
ATOM 1308 C CA . GLN A 1 172 ? -1.312 4.536 -8.556 1.00 95.62 172 GLN A CA 1
ATOM 1309 C C . GLN A 1 172 ? -2.254 3.391 -8.925 1.00 95.62 172 GLN A C 1
ATOM 1311 O O . GLN A 1 172 ? -2.336 3.039 -10.105 1.00 95.62 172 GLN A O 1
ATOM 1316 N N . LEU A 1 173 ? -2.973 2.830 -7.947 1.00 97.31 173 LEU A N 1
ATOM 1317 C CA . LEU A 1 173 ? -4.010 1.843 -8.229 1.00 97.31 173 LEU A CA 1
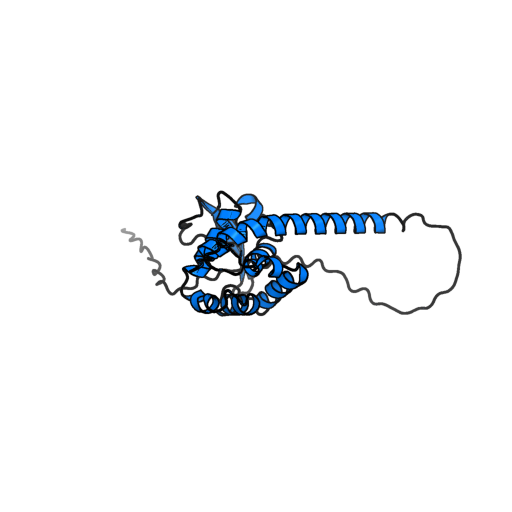ATOM 1318 C C . LEU A 1 173 ? -5.122 2.459 -9.086 1.00 97.31 173 LEU A C 1
ATOM 1320 O O . LEU A 1 173 ? -5.497 1.883 -10.101 1.00 97.31 173 LEU A O 1
ATOM 1324 N N . HIS A 1 174 ? -5.597 3.649 -8.726 1.00 97.50 174 HIS A N 1
ATOM 1325 C CA . HIS A 1 174 ? -6.712 4.311 -9.400 1.00 97.50 174 HIS A CA 1
ATOM 1326 C C . HIS A 1 174 ? -6.399 4.765 -10.836 1.00 97.50 174 HIS A C 1
ATOM 1328 O O . HIS A 1 174 ? -7.180 4.526 -11.756 1.00 97.50 174 HIS A O 1
ATOM 1334 N N . GLU A 1 175 ? -5.255 5.417 -11.054 1.00 95.50 175 GLU A N 1
ATOM 1335 C CA . GLU A 1 175 ? -4.882 5.974 -12.360 1.00 95.50 175 GLU A CA 1
ATOM 1336 C C . GLU A 1 175 ? -4.395 4.891 -13.344 1.00 95.50 175 GLU A C 1
ATOM 1338 O O . GLU A 1 175 ? -4.443 5.089 -14.562 1.00 95.50 175 GLU A O 1
ATOM 1343 N N . SER A 1 176 ? -3.927 3.734 -12.863 1.00 94.69 176 SER A N 1
ATOM 1344 C CA . SER A 1 176 ? -3.410 2.686 -13.746 1.00 94.69 176 SER A CA 1
ATOM 1345 C C . SER A 1 176 ? -4.532 1.874 -14.393 1.00 94.69 176 SER A C 1
ATOM 1347 O O . SER A 1 176 ? -5.311 1.192 -13.728 1.00 94.69 176 SER A O 1
ATOM 1349 N N . ALA A 1 177 ? -4.551 1.854 -15.730 1.00 96.19 177 ALA A N 1
ATOM 1350 C CA . ALA A 1 177 ? -5.551 1.123 -16.507 1.00 96.19 177 ALA A CA 1
ATOM 1351 C C . ALA A 1 177 ? -5.656 -0.369 -16.138 1.00 96.19 177 ALA A C 1
ATOM 1353 O O . ALA A 1 177 ? -6.753 -0.922 -16.174 1.00 96.19 177 ALA A O 1
ATOM 1354 N N . ARG A 1 178 ? -4.545 -1.005 -15.737 1.00 96.50 178 ARG A N 1
ATOM 1355 C CA . ARG A 1 178 ? -4.506 -2.433 -15.380 1.00 96.50 178 ARG A CA 1
ATOM 1356 C C . ARG A 1 178 ? -5.368 -2.778 -14.161 1.00 96.50 178 ARG A C 1
ATOM 1358 O O . ARG A 1 178 ? -5.882 -3.885 -14.092 1.00 96.50 178 ARG A O 1
ATOM 1365 N N . TYR A 1 179 ? -5.523 -1.849 -13.214 1.00 98.00 179 TYR A N 1
ATOM 1366 C CA . TYR A 1 179 ? -6.241 -2.087 -11.959 1.00 98.00 179 TYR A CA 1
ATOM 1367 C C . TYR A 1 179 ? -7.704 -1.641 -12.015 1.00 98.00 179 TYR A C 1
ATOM 1369 O O . TYR A 1 179 ? -8.449 -1.910 -11.077 1.00 98.00 179 TYR A O 1
ATOM 1377 N N . LYS A 1 180 ? -8.154 -1.023 -13.119 1.00 97.94 180 LYS A N 1
ATOM 1378 C CA . LYS A 1 180 ? -9.555 -0.606 -13.305 1.00 97.94 180 LYS A CA 1
ATOM 1379 C C . LYS A 1 180 ? -10.586 -1.694 -12.957 1.00 97.94 180 LYS A C 1
ATOM 1381 O O . LYS A 1 180 ? -11.569 -1.339 -12.311 1.00 97.94 180 LYS A O 1
ATOM 1386 N N . PRO A 1 181 ? -10.395 -2.987 -13.304 1.00 98.50 181 PRO A N 1
ATOM 1387 C CA . PRO A 1 181 ? -11.344 -4.033 -12.918 1.00 98.50 181 PRO A CA 1
ATOM 1388 C C . PRO A 1 181 ? -11.548 -4.161 -11.402 1.00 98.50 181 PRO A C 1
ATOM 1390 O O . PRO A 1 181 ? -12.665 -4.419 -10.965 1.00 98.50 181 PRO A O 1
ATOM 1393 N N . ALA A 1 182 ? -10.514 -3.915 -10.588 1.00 98.56 182 ALA A N 1
ATOM 1394 C CA . ALA A 1 182 ? -10.621 -3.991 -9.132 1.00 98.56 182 ALA A CA 1
ATOM 1395 C C . ALA A 1 182 ? -11.594 -2.948 -8.564 1.00 98.56 182 ALA A C 1
ATOM 1397 O O . ALA A 1 182 ? -12.308 -3.225 -7.604 1.00 98.56 182 ALA A O 1
ATOM 1398 N N . PHE A 1 183 ? -11.703 -1.772 -9.191 1.00 98.19 183 PHE A N 1
ATOM 1399 C CA . PHE A 1 183 ? -12.580 -0.691 -8.727 1.00 98.19 183 PHE A CA 1
ATOM 1400 C C . PHE A 1 183 ? -14.080 -0.960 -8.923 1.00 98.19 183 PHE A C 1
ATOM 1402 O O . PHE A 1 183 ? -14.901 -0.180 -8.449 1.00 98.19 183 PHE A O 1
ATOM 1409 N N . GLN A 1 184 ? -14.462 -2.082 -9.538 1.00 98.00 184 GLN A N 1
ATOM 1410 C CA . GLN A 1 184 ? -15.846 -2.573 -9.496 1.00 98.00 184 GLN A CA 1
ATOM 1411 C C . GLN A 1 184 ? -16.208 -3.172 -8.124 1.00 98.00 184 GLN A C 1
ATOM 1413 O O . GLN A 1 184 ? -17.383 -3.320 -7.803 1.00 98.00 184 GLN A O 1
ATOM 1418 N N . TYR A 1 185 ? -15.202 -3.460 -7.292 1.00 98.25 185 TYR A N 1
ATOM 1419 C CA . TYR A 1 185 ? -15.321 -4.174 -6.022 1.00 98.25 185 TYR A CA 1
ATOM 1420 C C . TYR A 1 185 ? -14.909 -3.306 -4.823 1.00 98.25 185 TYR A C 1
ATOM 1422 O O . TYR A 1 185 ? -14.451 -3.802 -3.805 1.00 98.25 185 TYR A O 1
ATOM 1430 N N . THR A 1 186 ? -15.071 -1.981 -4.877 1.00 96.94 186 THR A N 1
ATOM 1431 C CA . THR A 1 186 ? -14.675 -1.078 -3.765 1.00 96.94 186 THR A CA 1
ATOM 1432 C C . THR A 1 186 ? -15.456 -1.290 -2.457 1.00 96.94 186 THR A C 1
ATOM 1434 O O . THR A 1 186 ? -15.057 -0.774 -1.404 1.00 96.94 186 THR A O 1
ATOM 1437 N N . LYS A 1 187 ? -16.555 -2.054 -2.523 1.00 96.38 187 LYS A N 1
ATOM 1438 C CA . LYS A 1 187 ? -17.373 -2.520 -1.391 1.00 96.38 187 LYS A CA 1
ATOM 1439 C C . LYS A 1 187 ? -17.127 -3.991 -1.021 1.00 96.38 187 LYS A C 1
ATOM 1441 O O . LYS A 1 187 ? -17.675 -4.454 -0.029 1.00 96.38 187 LYS A O 1
ATOM 1446 N N . ASP A 1 188 ? -16.288 -4.691 -1.780 1.00 98.12 188 ASP A N 1
ATOM 1447 C CA . ASP A 1 188 ? -15.872 -6.076 -1.554 1.00 98.12 188 ASP A CA 1
ATOM 1448 C C . ASP A 1 188 ? -14.335 -6.130 -1.526 1.00 98.12 188 ASP A C 1
ATOM 1450 O O . ASP A 1 188 ? -13.658 -6.255 -2.547 1.00 98.12 188 ASP A O 1
ATOM 1454 N N . ALA A 1 189 ? -13.779 -5.960 -0.325 1.00 98.44 189 ALA A N 1
ATOM 1455 C CA . ALA A 1 189 ? -12.339 -5.869 -0.100 1.00 98.44 189 ALA A CA 1
ATOM 1456 C C . ALA A 1 189 ? -11.576 -7.124 -0.564 1.00 98.44 189 ALA A C 1
ATOM 1458 O O . ALA A 1 189 ? -10.482 -7.004 -1.126 1.00 98.44 189 ALA A O 1
ATOM 1459 N N . ASP A 1 190 ? -12.163 -8.308 -0.382 1.00 98.75 190 ASP A N 1
ATOM 1460 C CA . ASP A 1 190 ? -11.558 -9.586 -0.760 1.00 98.75 190 ASP A CA 1
ATOM 1461 C C . ASP A 1 190 ? -11.475 -9.702 -2.280 1.00 98.75 190 ASP A C 1
ATOM 1463 O O . ASP A 1 190 ? -10.414 -10.009 -2.832 1.00 98.75 190 ASP A O 1
ATOM 1467 N N . GLN A 1 191 ? -12.569 -9.403 -2.983 1.00 98.81 191 GLN A N 1
ATOM 1468 C CA . GLN A 1 191 ? -12.563 -9.438 -4.440 1.00 98.81 191 GLN A CA 1
ATOM 1469 C C . GLN A 1 191 ? -11.691 -8.322 -5.034 1.00 98.81 191 GLN A C 1
ATOM 1471 O O . GLN A 1 191 ? -10.978 -8.557 -6.015 1.00 98.81 191 GLN A O 1
ATOM 1476 N N . PHE A 1 192 ? -11.655 -7.139 -4.407 1.00 98.81 192 PHE A N 1
ATOM 1477 C CA . PHE A 1 192 ? -10.770 -6.044 -4.810 1.00 98.81 192 PHE A CA 1
ATOM 1478 C C . PHE A 1 192 ? -9.306 -6.496 -4.843 1.00 98.81 192 PHE A C 1
ATOM 1480 O O . PHE A 1 192 ? -8.633 -6.340 -5.865 1.00 98.81 192 PHE A O 1
ATOM 1487 N N . ILE A 1 193 ? -8.799 -7.099 -3.759 1.00 98.75 193 ILE A N 1
ATOM 1488 C CA . ILE A 1 193 ? -7.389 -7.512 -3.704 1.00 98.75 193 ILE A CA 1
ATOM 1489 C C . ILE A 1 193 ? -7.085 -8.708 -4.616 1.00 98.75 193 ILE A C 1
ATOM 1491 O O . ILE A 1 193 ? -5.963 -8.839 -5.116 1.00 98.75 193 ILE A O 1
ATOM 1495 N N . ARG A 1 194 ? -8.074 -9.567 -4.897 1.00 98.69 194 ARG A N 1
ATOM 1496 C CA . ARG A 1 194 ? -7.943 -10.625 -5.912 1.00 98.69 194 ARG A CA 1
ATOM 1497 C C . ARG A 1 194 ? -7.761 -10.039 -7.311 1.00 98.69 194 ARG A C 1
ATOM 1499 O O . ARG A 1 194 ? -6.852 -10.470 -8.021 1.00 98.69 194 ARG A O 1
ATOM 1506 N N . GLU A 1 195 ? -8.531 -9.017 -7.686 1.00 98.62 195 GLU A N 1
ATOM 1507 C CA . GLU A 1 195 ? -8.369 -8.343 -8.982 1.00 98.62 195 GLU A CA 1
ATOM 1508 C C . GLU A 1 195 ? -7.068 -7.527 -9.068 1.00 98.62 195 GLU A C 1
ATOM 1510 O O . GLU A 1 195 ? -6.390 -7.579 -10.093 1.00 98.62 195 GLU A O 1
ATOM 1515 N N . VAL A 1 196 ? -6.645 -6.846 -7.994 1.00 98.31 196 VAL A N 1
ATOM 1516 C CA . VAL A 1 196 ? -5.340 -6.148 -7.946 1.00 98.31 196 VAL A CA 1
ATOM 1517 C C . VAL A 1 196 ? -4.184 -7.121 -8.191 1.00 98.31 196 VAL A C 1
ATOM 1519 O O . VAL A 1 196 ? -3.293 -6.870 -9.007 1.00 98.31 196 VAL A O 1
ATOM 1522 N N . ARG A 1 197 ? -4.217 -8.277 -7.528 1.00 97.19 197 ARG A N 1
ATOM 1523 C CA . ARG A 1 197 ? -3.228 -9.339 -7.708 1.00 97.19 197 ARG A CA 1
ATOM 1524 C C . ARG A 1 197 ? -3.265 -9.938 -9.108 1.00 97.19 197 ARG A C 1
ATOM 1526 O O . ARG A 1 197 ? -2.215 -10.080 -9.727 1.00 97.19 197 ARG A O 1
ATOM 1533 N N . LYS A 1 198 ? -4.453 -10.265 -9.621 1.00 96.81 198 LYS A N 1
ATOM 1534 C CA . LYS A 1 198 ? -4.657 -10.800 -10.977 1.00 96.81 198 LYS A CA 1
ATOM 1535 C C . LYS A 1 198 ? -4.154 -9.836 -12.048 1.00 96.81 198 LYS A C 1
ATOM 1537 O O . LYS A 1 198 ? -3.578 -10.272 -13.038 1.00 96.81 198 LYS A O 1
ATOM 1542 N N . ALA A 1 199 ? -4.296 -8.534 -11.815 1.00 96.12 199 ALA A N 1
ATOM 1543 C CA . ALA A 1 199 ? -3.732 -7.495 -12.663 1.00 96.12 199 ALA A CA 1
ATOM 1544 C C . ALA A 1 199 ? -2.198 -7.407 -12.584 1.00 96.12 199 ALA A C 1
ATOM 1546 O O . ALA A 1 199 ? -1.615 -6.669 -13.374 1.00 96.12 199 ALA A O 1
ATOM 1547 N N . GLY A 1 200 ? -1.542 -8.146 -11.680 1.00 93.25 200 GLY A N 1
ATOM 1548 C CA . GLY A 1 200 ? -0.092 -8.327 -11.572 1.00 93.25 200 GLY A CA 1
ATOM 1549 C C . GLY A 1 200 ? 0.605 -7.397 -10.574 1.00 93.25 200 GLY A C 1
ATOM 1550 O O . GLY A 1 200 ? 1.745 -7.003 -10.825 1.00 93.25 200 GLY A O 1
ATOM 1551 N N . TYR A 1 201 ? -0.072 -7.006 -9.489 1.00 92.25 201 TYR A N 1
ATOM 1552 C CA . TYR A 1 201 ? 0.556 -6.248 -8.396 1.00 92.25 201 TYR A CA 1
ATOM 1553 C C . TYR A 1 201 ? 1.677 -7.041 -7.709 1.00 92.25 201 TYR A C 1
ATOM 1555 O O . TYR A 1 201 ? 2.698 -6.467 -7.364 1.00 92.25 201 TYR A O 1
ATOM 1563 N N . ALA A 1 202 ? 1.500 -8.358 -7.560 1.00 87.81 202 ALA A N 1
ATOM 1564 C CA . ALA A 1 202 ? 2.493 -9.272 -7.006 1.00 87.81 202 ALA A CA 1
ATOM 1565 C C . ALA A 1 202 ? 2.510 -10.587 -7.799 1.00 87.81 202 ALA A C 1
ATOM 1567 O O . ALA A 1 202 ? 1.474 -11.040 -8.295 1.00 87.81 202 ALA A O 1
ATOM 1568 N N . THR A 1 203 ? 3.682 -11.216 -7.897 1.00 84.50 203 THR A N 1
ATOM 1569 C CA . THR A 1 203 ? 3.867 -12.503 -8.590 1.00 84.50 203 THR A CA 1
ATOM 1570 C C . THR A 1 203 ? 3.491 -13.703 -7.716 1.00 84.50 203 THR A C 1
ATOM 1572 O O . THR A 1 203 ? 3.059 -14.728 -8.239 1.00 84.50 203 THR A O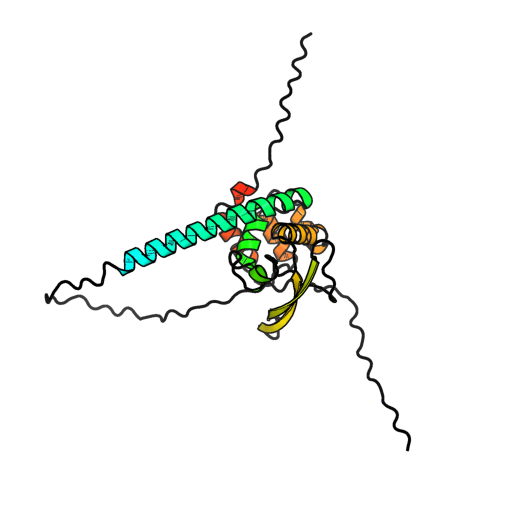 1
ATOM 1575 N N . ASP A 1 204 ? 3.573 -13.575 -6.388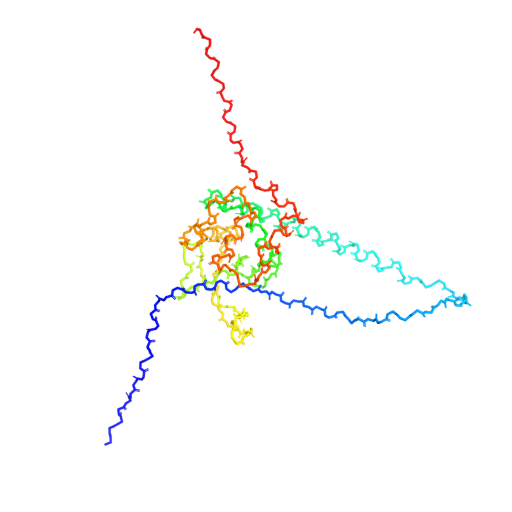 1.00 87.62 204 ASP A N 1
ATOM 1576 C CA . ASP A 1 204 ? 3.285 -14.652 -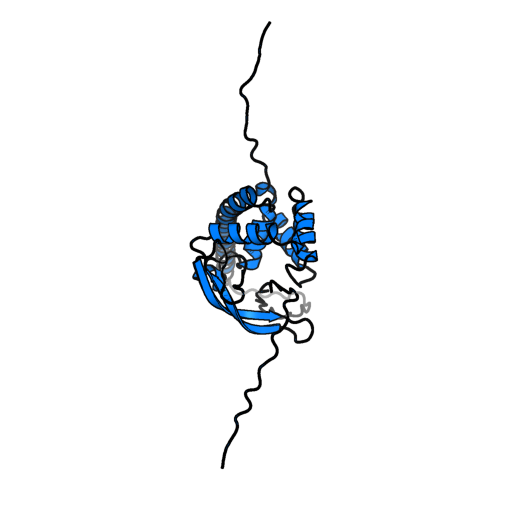5.431 1.00 87.62 204 ASP A CA 1
ATOM 1577 C C . ASP A 1 204 ? 1.838 -15.176 -5.560 1.00 87.62 204 ASP A C 1
ATOM 1579 O O . ASP A 1 204 ? 0.914 -14.401 -5.299 1.00 87.62 204 ASP A O 1
ATOM 1583 N N . PRO A 1 205 ? 1.584 -16.463 -5.899 1.00 89.81 205 PRO A N 1
ATOM 1584 C CA . PRO A 1 205 ? 0.248 -17.089 -5.993 1.00 89.81 205 PRO A CA 1
ATOM 1585 C C . PRO A 1 205 ? -0.627 -16.961 -4.740 1.00 89.81 205 PRO A C 1
ATOM 1587 O O . PRO A 1 205 ? -1.848 -17.008 -4.862 1.00 89.81 205 PRO A O 1
ATOM 1590 N N . LYS A 1 206 ? -0.046 -16.704 -3.565 1.00 94.81 206 LYS A N 1
ATOM 1591 C CA . LYS A 1 206 ? -0.773 -16.567 -2.293 1.00 94.81 206 LYS A CA 1
ATOM 1592 C C . LYS A 1 206 ? -0.945 -15.123 -1.818 1.00 94.81 206 LYS A C 1
ATOM 1594 O O . LYS A 1 206 ? -1.498 -14.909 -0.745 1.00 94.81 206 LYS A O 1
ATOM 1599 N N . TYR A 1 207 ? -0.504 -14.128 -2.594 1.00 96.31 207 TYR A N 1
ATOM 1600 C CA . TYR A 1 207 ? -0.535 -12.719 -2.179 1.00 96.31 207 TYR A CA 1
ATOM 1601 C C . TYR A 1 207 ? -1.913 -12.247 -1.688 1.00 96.31 207 TYR A C 1
ATOM 1603 O O . TYR A 1 207 ? -2.020 -11.750 -0.573 1.00 96.31 207 TYR A O 1
ATOM 1611 N N . SER A 1 208 ? -2.978 -12.440 -2.476 1.00 98.38 208 SER A N 1
ATOM 1612 C CA . SER A 1 208 ? -4.328 -12.020 -2.066 1.00 98.38 208 SER A CA 1
ATOM 1613 C C . SER A 1 208 ? -4.777 -12.690 -0.771 1.00 98.38 208 SER A C 1
ATOM 1615 O O . SER A 1 208 ? -5.371 -12.022 0.067 1.00 98.38 208 SER A O 1
ATOM 1617 N N . ASP A 1 209 ? -4.463 -13.974 -0.585 1.00 98.56 209 ASP A N 1
ATOM 1618 C CA . ASP A 1 209 ? -4.848 -14.703 0.623 1.00 98.56 209 ASP A CA 1
ATOM 1619 C C . ASP A 1 209 ? -4.079 -14.180 1.844 1.00 98.56 209 ASP A C 1
ATOM 1621 O O . ASP A 1 209 ? -4.700 -13.914 2.863 1.00 98.56 209 ASP A O 1
ATOM 1625 N N . LYS A 1 210 ? -2.776 -13.877 1.720 1.00 98.56 210 LYS A N 1
ATOM 1626 C CA . LYS A 1 210 ? -1.998 -13.219 2.791 1.00 98.56 210 LYS A CA 1
ATOM 1627 C C . LYS A 1 210 ? -2.620 -11.890 3.227 1.00 98.56 210 LYS A C 1
ATOM 1629 O O . LYS A 1 210 ? -2.695 -11.604 4.418 1.00 98.56 210 LYS A O 1
ATOM 1634 N N . ILE A 1 211 ? -3.063 -11.074 2.269 1.00 98.81 211 ILE A N 1
ATOM 1635 C CA . ILE A 1 211 ? -3.720 -9.796 2.568 1.00 98.81 211 ILE A CA 1
ATOM 1636 C C . ILE A 1 211 ? -5.072 -10.024 3.253 1.00 98.81 211 ILE A C 1
ATOM 1638 O O . ILE A 1 211 ? -5.361 -9.378 4.257 1.00 98.81 211 ILE A O 1
ATOM 1642 N N . ILE A 1 212 ? -5.882 -10.958 2.752 1.00 98.88 212 ILE A N 1
ATOM 1643 C CA . ILE A 1 212 ? -7.180 -11.314 3.345 1.00 98.88 212 ILE A CA 1
ATOM 1644 C C . ILE A 1 212 ? -7.011 -11.862 4.766 1.00 98.88 212 ILE A C 1
ATOM 1646 O O . ILE A 1 212 ? -7.783 -11.504 5.656 1.00 98.88 212 ILE A O 1
ATOM 1650 N N . ASP A 1 213 ? -5.990 -12.680 5.001 1.00 98.81 213 ASP A N 1
ATOM 1651 C CA . ASP A 1 213 ? -5.677 -13.231 6.315 1.00 98.81 213 ASP A CA 1
ATOM 1652 C C . ASP A 1 213 ? -5.286 -12.123 7.294 1.00 98.81 213 ASP A C 1
ATOM 1654 O O . ASP A 1 213 ? -5.820 -12.092 8.398 1.00 98.81 213 ASP A O 1
ATOM 1658 N N . LEU A 1 214 ? -4.466 -11.149 6.880 1.00 98.75 214 LEU A N 1
ATOM 1659 C CA . LEU A 1 214 ? -4.178 -9.960 7.693 1.00 98.75 214 LEU A CA 1
ATOM 1660 C C . LEU A 1 214 ? -5.444 -9.143 7.986 1.00 98.75 214 LEU A C 1
ATOM 1662 O O . LEU A 1 214 ? -5.646 -8.705 9.120 1.00 98.75 214 LEU A O 1
ATOM 1666 N N . MET A 1 215 ? -6.322 -8.960 6.991 1.00 98.81 215 MET A N 1
ATOM 1667 C CA . MET A 1 215 ? -7.597 -8.265 7.192 1.00 98.81 215 MET A CA 1
ATOM 1668 C C . MET A 1 215 ? -8.481 -8.970 8.223 1.00 98.81 215 MET A C 1
ATOM 1670 O O . MET A 1 215 ? -9.077 -8.300 9.064 1.00 98.81 215 MET A O 1
ATOM 1674 N N . LYS A 1 216 ? -8.545 -10.304 8.193 1.00 98.69 216 LYS A N 1
ATOM 1675 C CA . LYS A 1 216 ? -9.309 -11.108 9.159 1.00 98.69 216 LYS A CA 1
ATOM 1676 C C . LYS A 1 216 ? -8.659 -11.109 10.539 1.00 98.69 216 LYS A C 1
ATOM 1678 O O . LYS A 1 216 ? -9.330 -10.826 11.524 1.00 98.69 216 LYS A O 1
ATOM 1683 N N . GLN A 1 217 ? -7.360 -11.392 10.603 1.00 98.31 217 GLN A N 1
ATOM 1684 C CA . GLN A 1 217 ? -6.596 -11.531 11.842 1.00 98.31 217 GLN A CA 1
ATOM 1685 C C . GLN A 1 217 ? -6.661 -10.272 12.710 1.00 98.31 217 GLN A C 1
ATOM 1687 O O . GLN A 1 217 ? -6.746 -10.376 13.930 1.00 98.31 217 GLN A O 1
ATOM 1692 N N . TYR A 1 218 ? -6.634 -9.093 12.086 1.00 98.00 218 TYR A N 1
ATOM 1693 C CA . TYR A 1 218 ? -6.633 -7.810 12.788 1.00 98.00 218 TYR A CA 1
ATOM 1694 C C . TYR A 1 218 ? -7.970 -7.063 12.716 1.00 98.00 218 TYR A C 1
ATOM 1696 O O . TYR A 1 218 ? -8.020 -5.882 13.065 1.00 98.00 218 TYR A O 1
ATOM 1704 N N . ASP A 1 219 ? -9.042 -7.734 12.271 1.00 97.75 219 ASP A N 1
ATOM 1705 C CA . ASP A 1 219 ? -10.385 -7.154 12.131 1.00 97.75 219 ASP A CA 1
ATOM 1706 C C . ASP A 1 219 ? -10.366 -5.821 11.351 1.00 97.75 219 ASP A C 1
ATOM 1708 O O . ASP A 1 219 ? -10.935 -4.801 11.739 1.00 97.75 219 ASP A O 1
ATOM 1712 N N . LEU A 1 220 ? -9.640 -5.788 10.231 1.00 98.50 220 LEU A N 1
ATOM 1713 C CA . LEU A 1 220 ? -9.432 -4.554 9.469 1.00 98.50 220 LEU A CA 1
ATOM 1714 C C . LEU A 1 220 ? -10.674 -4.138 8.673 1.00 98.50 220 LEU A C 1
ATOM 1716 O O . LEU A 1 220 ? -10.778 -2.983 8.259 1.00 98.50 220 LEU A O 1
ATOM 1720 N N . TYR A 1 221 ? -11.647 -5.033 8.479 1.00 98.00 221 TYR A N 1
ATOM 1721 C CA . TYR A 1 221 ? -12.909 -4.702 7.806 1.00 98.00 221 TYR A CA 1
ATOM 1722 C C . TYR A 1 221 ? -13.702 -3.622 8.545 1.00 98.00 221 TYR A C 1
ATOM 1724 O O . TYR A 1 221 ? -14.421 -2.863 7.893 1.00 98.00 221 TYR A O 1
ATOM 1732 N N . ARG A 1 222 ? -13.507 -3.463 9.865 1.00 96.50 222 ARG A N 1
ATOM 1733 C CA . ARG A 1 222 ? -14.105 -2.373 10.655 1.00 96.50 222 ARG A CA 1
ATOM 1734 C C . ARG A 1 222 ? -13.767 -0.977 10.130 1.00 96.50 222 ARG A C 1
ATOM 1736 O O . ARG A 1 222 ? -14.507 -0.032 10.373 1.00 96.50 222 ARG A O 1
ATOM 1743 N N . PHE A 1 223 ? -12.669 -0.841 9.384 1.00 96.62 223 PHE A N 1
ATOM 1744 C CA . PHE A 1 223 ? -12.260 0.416 8.762 1.00 96.62 223 PHE A CA 1
ATOM 1745 C C . PHE A 1 223 ? -12.985 0.715 7.440 1.00 96.62 223 PHE A C 1
ATOM 1747 O O . PHE A 1 223 ? -12.869 1.821 6.926 1.00 96.62 223 PHE A O 1
ATOM 1754 N N . ASN A 1 224 ? -13.731 -0.233 6.862 1.00 93.12 224 ASN A N 1
ATOM 1755 C CA . ASN A 1 224 ? -14.440 -0.021 5.593 1.00 93.12 224 ASN A CA 1
ATOM 1756 C C . ASN A 1 224 ? -15.784 0.711 5.748 1.00 93.12 224 ASN A C 1
ATOM 1758 O O . ASN A 1 224 ? -16.448 0.948 4.735 1.00 93.12 224 ASN A O 1
ATOM 1762 N N . VAL A 1 225 ? -16.195 1.046 6.975 1.00 80.88 225 VAL A N 1
ATOM 1763 C CA . VAL A 1 225 ? -17.467 1.726 7.239 1.00 80.88 225 VAL A CA 1
ATOM 1764 C C . VAL A 1 225 ? -17.538 3.050 6.475 1.00 80.88 225 VAL A C 1
ATOM 1766 O O . VAL A 1 225 ? -16.645 3.894 6.556 1.00 80.88 225 VAL A O 1
ATOM 1769 N N . GLU A 1 226 ? -18.593 3.217 5.680 1.00 67.69 226 GLU A N 1
ATOM 1770 C CA . GLU A 1 226 ? -18.904 4.505 5.066 1.00 67.69 226 GLU A CA 1
ATOM 1771 C C . GLU A 1 226 ? -19.343 5.450 6.194 1.00 67.69 226 GLU A C 1
ATOM 1773 O O . GLU A 1 226 ? -20.227 5.112 6.983 1.00 67.69 226 GLU A O 1
ATOM 1778 N N . GLU A 1 227 ? -18.711 6.620 6.316 1.00 60.47 227 GLU A N 1
ATOM 1779 C CA . GLU A 1 227 ? -19.234 7.662 7.199 1.00 60.47 227 GLU A CA 1
ATOM 1780 C C . GLU A 1 227 ? -20.628 8.033 6.692 1.00 60.47 227 GLU A C 1
ATOM 1782 O O . GLU A 1 227 ? -20.768 8.647 5.633 1.00 60.47 227 GLU A O 1
ATOM 1787 N N . ILE A 1 228 ? -21.669 7.659 7.440 1.00 55.66 228 ILE A N 1
ATOM 1788 C CA . ILE A 1 228 ? -22.995 8.232 7.241 1.00 55.66 228 ILE A CA 1
ATOM 1789 C C . ILE A 1 228 ? -22.862 9.707 7.612 1.00 55.66 228 ILE A C 1
ATOM 1791 O O . ILE A 1 228 ? -22.901 10.072 8.787 1.00 55.66 228 ILE A O 1
ATOM 1795 N N . ILE A 1 229 ? -22.666 10.565 6.612 1.00 57.84 229 ILE A N 1
ATOM 1796 C CA . ILE A 1 229 ? -22.826 12.005 6.786 1.00 57.84 229 ILE A CA 1
ATOM 1797 C C . ILE A 1 229 ? -24.318 12.217 7.039 1.00 57.84 229 ILE A C 1
ATOM 1799 O O . ILE A 1 229 ? -25.134 12.208 6.118 1.00 57.84 229 ILE A O 1
ATOM 1803 N N . GLY A 1 230 ? -24.687 12.303 8.315 1.00 44.16 230 GLY A N 1
ATOM 1804 C CA . GLY A 1 230 ? -26.059 12.514 8.745 1.00 44.16 230 GLY A CA 1
ATOM 1805 C C . GLY A 1 230 ? -26.570 13.873 8.280 1.00 44.16 230 GLY A C 1
ATOM 1806 O O . GLY A 1 230 ? -26.420 14.862 8.986 1.00 44.16 230 GLY A O 1
ATOM 1807 N N . ASN A 1 231 ? -27.245 13.916 7.134 1.00 48.38 231 ASN A N 1
ATOM 1808 C CA . ASN A 1 231 ? -28.190 14.987 6.832 1.00 48.38 231 ASN A CA 1
ATOM 1809 C C . ASN A 1 231 ? -29.533 14.652 7.494 1.00 48.38 231 ASN A C 1
ATOM 1811 O O . ASN A 1 231 ? -30.495 14.268 6.835 1.00 48.38 231 ASN A O 1
ATOM 1815 N N . SER A 1 232 ? -29.600 14.792 8.820 1.00 52.66 232 SER A N 1
ATOM 1816 C CA . SER A 1 232 ? -30.865 14.864 9.554 1.00 52.66 232 SER A CA 1
ATOM 1817 C C . SER A 1 232 ? -31.211 16.328 9.836 1.00 52.66 232 SER A C 1
ATOM 1819 O O . SER A 1 232 ? -31.182 16.785 10.977 1.00 52.66 232 SER A O 1
ATOM 1821 N N . THR A 1 233 ? -31.551 17.087 8.802 1.00 48.16 233 THR A N 1
ATOM 1822 C CA . THR A 1 233 ? -32.403 18.269 8.966 1.00 48.16 233 THR A CA 1
ATOM 1823 C C . THR A 1 233 ? -33.760 17.928 8.376 1.00 48.16 233 THR A C 1
ATOM 1825 O O . THR A 1 233 ? -33.953 17.833 7.167 1.00 48.16 233 THR A O 1
ATOM 1828 N N . GLY A 1 234 ? -34.695 17.629 9.277 1.00 51.94 234 GLY A N 1
ATOM 1829 C CA . GLY A 1 234 ? -36.052 17.250 8.932 1.00 51.94 234 GLY A CA 1
ATOM 1830 C C . GLY A 1 234 ? -36.765 18.345 8.148 1.00 51.94 234 GLY A C 1
ATOM 1831 O O . GLY A 1 234 ? -36.775 19.505 8.548 1.00 51.94 234 GLY A O 1
ATOM 1832 N N . SER A 1 235 ? -37.446 17.945 7.078 1.00 43.88 235 SER A N 1
ATOM 1833 C CA . SER A 1 235 ? -38.578 18.702 6.560 1.00 43.88 235 SER A CA 1
ATOM 1834 C C . SER A 1 235 ? -39.848 17.985 6.990 1.00 43.88 235 SER A C 1
ATOM 1836 O O . SER A 1 235 ? -40.399 17.142 6.288 1.00 43.88 235 SER A O 1
ATOM 1838 N N . LYS A 1 236 ? -40.287 18.300 8.209 1.00 49.69 236 LYS A N 1
ATOM 1839 C CA . LYS A 1 236 ? -41.685 18.152 8.592 1.00 49.69 236 LYS A CA 1
ATOM 1840 C C . LYS A 1 236 ? -42.363 19.427 8.098 1.00 49.69 236 LYS A C 1
ATOM 1842 O O . LYS A 1 236 ? -42.348 20.432 8.801 1.00 49.69 236 LYS A O 1
ATOM 1847 N N . LYS A 1 237 ? -42.888 19.423 6.870 1.00 46.28 237 LYS A N 1
ATOM 1848 C CA . LYS A 1 237 ? -43.784 20.493 6.425 1.00 46.28 237 LYS A CA 1
ATOM 1849 C C . LYS A 1 237 ? -45.219 20.002 6.508 1.00 46.28 237 LYS A C 1
ATOM 1851 O O . LYS A 1 237 ? -45.732 19.328 5.627 1.00 46.28 237 LYS A O 1
ATOM 1856 N N . THR A 1 238 ? -45.807 20.334 7.647 1.00 48.91 238 THR A N 1
ATOM 1857 C CA . THR A 1 238 ? -47.236 20.488 7.884 1.00 48.91 238 THR A CA 1
ATOM 1858 C C . THR A 1 238 ? -47.789 21.509 6.891 1.00 48.91 238 THR A C 1
ATOM 1860 O O . THR A 1 238 ? -47.340 22.654 6.913 1.00 48.91 238 THR A O 1
ATOM 1863 N N . THR A 1 239 ? -48.687 21.112 5.995 1.00 58.50 239 THR A N 1
ATOM 1864 C CA . THR A 1 239 ? -50.052 21.646 5.763 1.00 58.50 239 THR A CA 1
ATOM 1865 C C . THR A 1 239 ? -50.638 21.000 4.520 1.00 58.50 239 THR A C 1
ATOM 1867 O O . THR A 1 239 ? -49.899 20.886 3.518 1.00 58.50 239 THR A O 1
#

Radius of gyration: 25.19 Å; chains: 1; bounding box: 97×65×83 Å

pLDDT: mean 78.21, std 25.17, range [28.62, 98.88]

Foldseek 3Di:
DDDDDDDPDDDDDPDDDDPQLQQFDPDPDDDDDDDDDDDDDDDDDDDDDDPPVPPPVVVVVVVVVVVVVLLVVLLVVLLVLLLVLCVVQLAQSLLLSLQLCRRCVSQPNPCCVVQVQSNQAFDDPQHQDDQFDGWDKDWGWGQDPPPGIDIDITIGTGHPHNSSNSNVVSVCLRVDPLLVVLSVQSVPNLSSLVSVVVSNSYPDPCVSVSSVCSCVVVVSNVSRDDPPPDPPPDDPDDD

Sequence (239 aa):
MNHTLHLITRPRRTAVGLLLMLLIITLAILAVPHAAYATTSPKSDQTAPDKTAANKTSSDKKTLEKTESEHATFILMAGEAAKLSRRQYGVPQSVTIAQAILESSWGKSQLTTVTKNHFGMKCFDQLFGKIAISCADSPTVECDPIFGCYETTAAFRVYKSVADSFTDHGRQLHESARYKPAFQYTKDADQFIREVRKAGYATDPKYSDKIIDLMKQYDLYRFNVEEIIGNSTGSKKTT